Protein AF-H0SLZ9-F1 (afdb_monomer_lite)

Sequence (297 aa):
MDTEFETVLPVYIVGDSHSLPYKNMVFREKWTGAFVMAHTKYIPGITAKDFYNPATGEFHPDFIAFLEYEGLVRNGRATHLSMDEVDFSIAKAVGQAVRPPLIMLTIGEIDVRGPIMQLLKDSHDFVPPFPTTLPVLDKPLVPWDLIDEAIEARLRPFAAGLEHLVRAGFKRVYVQSIVPPSRQEARVKELQSYECPVTVRTKLVQAYNWKLGAKVRSLNLVMVDRWNDLTADGLLRPEFDFDGVHVPPKGARLLLEGLIDDAIDSRGLVANHPRYELYYQMACGLNPFQAAKSNAT

Secondary structure (DSSP, 8-state):
-------EEEEEEEESGGGGGGTT-EEE-TTT--EEEEEEEE-TT--TTTSEETTTTEE-HHHHHHHHHTTSEETTEEGGG---HHHHHHHHHTT--SS--EEEEE--THHHHTTTGGGGTTT-B---SS--SSPPPSSPBPPHHHHHHHHHHHHHHHHHHHHHHHHTT---EEEEPPPPPPS-HHHHHHHHSS---HHHHHHHHHHHHHHHHHHHHHTT-EEE--HHHHEETTEE-GGG-SSSSPPPHHHHHHHHHHHHHHHHHTGGG---HHHHHHHHHHHTT--TTSPPP----

pLDDT: mean 86.38, std 14.78, range [30.61, 98.12]

Radius of gyration: 21.64 Å; chains: 1; bounding box: 62×31×72 Å

Foldseek 3Di:
DPPPVQQEAEAEEEEACQQVLLPQDWDQFDPPRGIYHYRTDHDYPDALLQQADPVVRDGDPSVVVSCVVLPCDDPNAGLLLDPDPVSVVVCVVVVNDVFQGQYEYEHECSLCQPQQCVVCFPFEAEDAPDDDLQDTDPGHYDDVVVNVVSLCSSNVRNLVSVLVCVVSPNLNYEYEQHEQFDQPQVLVCVVRVTGDHSSRSLSSSVNSRVVNQVSCVVSVHYYQDPQVVQDDSSHGDPQQDDRRIYGHSVVVVSSVSSSVVVCVVCVVVGDSVLVVVLVVCVVVVHNSSPPPPPPPD

Structure (mmCIF, N/CA/C/O backbone):
data_AF-H0SLZ9-F1
#
_entry.id   AF-H0SLZ9-F1
#
loop_
_atom_site.group_PDB
_atom_site.id
_atom_site.type_symbol
_atom_site.label_atom_id
_atom_site.label_alt_id
_atom_site.label_comp_id
_atom_site.label_asym_id
_atom_site.label_entity_id
_atom_site.label_seq_id
_atom_site.pdbx_PDB_ins_code
_atom_site.Cartn_x
_atom_site.Cartn_y
_atom_site.Cartn_z
_atom_site.occupancy
_atom_site.B_iso_or_equiv
_atom_site.auth_seq_id
_atom_site.auth_comp_id
_atom_site.auth_asym_id
_atom_site.auth_atom_id
_atom_site.pdbx_PDB_model_num
ATOM 1 N N . MET A 1 1 ? -40.997 7.660 11.686 1.00 36.72 1 MET A N 1
ATOM 2 C CA . MET A 1 1 ? -39.943 7.192 10.769 1.00 36.72 1 MET A CA 1
ATOM 3 C C . MET A 1 1 ? -38.694 7.125 11.605 1.00 36.72 1 MET A C 1
ATOM 5 O O . MET A 1 1 ? -38.103 8.164 11.863 1.00 36.72 1 MET A O 1
ATOM 9 N N . ASP A 1 2 ? -38.399 5.939 12.128 1.00 34.91 2 ASP A N 1
ATOM 10 C CA . ASP A 1 2 ? -37.142 5.690 12.817 1.00 34.91 2 ASP A CA 1
ATOM 11 C C . ASP A 1 2 ? -36.033 5.843 11.782 1.00 34.91 2 ASP A C 1
ATOM 13 O O . ASP A 1 2 ? -35.890 5.029 10.872 1.00 34.91 2 ASP A O 1
ATOM 17 N N . THR A 1 3 ? -35.301 6.949 11.856 1.00 37.69 3 THR A N 1
ATOM 18 C CA . THR A 1 3 ? -34.006 7.071 11.199 1.00 37.69 3 THR A CA 1
ATOM 19 C C . THR A 1 3 ? -33.059 6.156 11.961 1.00 37.69 3 THR A C 1
ATOM 21 O O . THR A 1 3 ? -32.326 6.611 12.840 1.00 37.69 3 THR A O 1
ATOM 24 N N . GLU A 1 4 ? -33.116 4.850 11.688 1.00 43.75 4 GLU A N 1
ATOM 25 C CA . GLU A 1 4 ? -31.975 3.991 11.975 1.00 43.75 4 GLU A CA 1
ATOM 26 C C . GLU A 1 4 ? -30.788 4.647 11.275 1.00 43.75 4 GLU A C 1
ATOM 28 O O . GLU A 1 4 ? -30.762 4.778 10.051 1.00 43.75 4 GLU A O 1
ATOM 33 N N . PHE A 1 5 ? -29.850 5.169 12.064 1.00 45.09 5 PHE A N 1
ATOM 34 C CA . PHE A 1 5 ? -28.574 5.621 11.541 1.00 45.09 5 PHE A CA 1
ATOM 35 C C . PHE A 1 5 ? -27.949 4.410 10.847 1.00 45.09 5 PHE A C 1
ATOM 37 O O . PHE A 1 5 ? -27.499 3.480 11.520 1.00 45.09 5 PHE A O 1
ATOM 44 N N . GLU A 1 6 ? -27.990 4.385 9.510 1.00 56.88 6 GLU A N 1
ATOM 45 C CA . GLU A 1 6 ? -27.353 3.328 8.730 1.00 56.88 6 GLU A CA 1
ATOM 46 C C . GLU A 1 6 ? -25.902 3.230 9.200 1.00 56.88 6 GLU A C 1
ATOM 48 O O . GLU A 1 6 ? -25.142 4.200 9.158 1.00 56.88 6 GLU A O 1
ATOM 53 N N . THR A 1 7 ? -25.539 2.067 9.737 1.00 65.31 7 THR A N 1
ATOM 54 C CA . THR A 1 7 ? -24.212 1.864 10.311 1.00 65.31 7 THR A CA 1
ATOM 55 C C . THR A 1 7 ? -23.194 1.897 9.177 1.00 65.31 7 THR A C 1
ATOM 57 O O . THR A 1 7 ? -23.204 1.039 8.294 1.00 65.31 7 THR A O 1
ATOM 60 N N . VAL A 1 8 ? -22.327 2.907 9.195 1.00 80.31 8 VAL A N 1
ATOM 61 C CA . VAL A 1 8 ? -21.222 3.048 8.246 1.00 80.31 8 VAL A CA 1
ATOM 62 C C . VAL A 1 8 ? -20.017 2.283 8.788 1.00 80.31 8 VAL A C 1
ATOM 64 O O . VAL A 1 8 ? -19.644 2.443 9.947 1.00 80.31 8 VAL A O 1
ATOM 67 N N . LEU A 1 9 ? -19.400 1.451 7.955 1.00 85.38 9 LEU A N 1
ATOM 68 C CA . LEU A 1 9 ? -18.141 0.772 8.228 1.00 85.38 9 LEU A CA 1
ATOM 69 C C . LEU A 1 9 ? -16.970 1.695 7.843 1.00 85.38 9 LEU A C 1
ATOM 71 O O . LEU A 1 9 ? -16.731 1.894 6.647 1.00 85.38 9 LEU A O 1
ATOM 75 N N . PRO A 1 10 ? -16.217 2.244 8.813 1.00 89.50 10 PRO A N 1
ATOM 76 C CA . PRO A 1 10 ? -15.030 3.026 8.503 1.00 89.50 10 PRO A CA 1
ATOM 77 C C . PRO A 1 10 ? -13.875 2.114 8.070 1.00 89.50 10 PRO A C 1
ATOM 79 O O . PRO A 1 10 ? -13.582 1.101 8.716 1.00 89.50 10 PRO A O 1
ATOM 82 N N . VAL A 1 11 ? -13.191 2.502 6.993 1.00 93.75 11 VAL A N 1
ATOM 83 C CA . VAL A 1 11 ? -11.893 1.949 6.586 1.00 93.75 11 VAL A CA 1
ATOM 84 C C . VAL A 1 11 ? -10.879 3.082 6.547 1.00 93.75 11 VAL A C 1
ATOM 86 O O . VAL A 1 11 ? -11.051 4.056 5.817 1.00 93.75 11 VAL A O 1
ATOM 89 N N . TYR A 1 12 ? -9.818 2.953 7.332 1.00 95.75 12 TYR A N 1
ATOM 90 C CA . TYR A 1 12 ? -8.762 3.950 7.455 1.00 95.75 12 TYR A CA 1
ATOM 91 C C . TYR A 1 12 ? -7.669 3.649 6.441 1.00 95.75 12 TYR A C 1
ATOM 93 O O . TYR A 1 12 ? -7.115 2.555 6.439 1.00 95.75 12 TYR A O 1
ATOM 101 N N . ILE A 1 13 ? -7.361 4.595 5.566 1.00 97.44 13 ILE A N 1
ATOM 102 C CA . ILE A 1 13 ? -6.420 4.406 4.464 1.00 97.44 13 ILE A CA 1
ATOM 103 C C . ILE A 1 13 ? -5.335 5.459 4.593 1.00 97.44 13 ILE A C 1
ATOM 105 O O . ILE A 1 13 ? -5.629 6.652 4.618 1.00 97.44 13 ILE A O 1
ATOM 109 N N . VAL A 1 14 ? -4.081 5.034 4.686 1.00 97.19 14 VAL A N 1
ATOM 110 C CA . VAL A 1 14 ? -2.964 5.956 4.892 1.00 97.19 14 VAL A CA 1
ATOM 111 C C . VAL A 1 14 ? -1.732 5.523 4.123 1.00 97.19 14 VAL A C 1
ATOM 113 O O . VAL A 1 14 ? -1.399 4.341 4.063 1.00 97.19 14 VAL A O 1
ATOM 116 N N . GLY A 1 15 ? -1.052 6.497 3.532 1.00 95.56 15 GLY A N 1
ATOM 117 C CA . GLY A 1 15 ? 0.170 6.263 2.783 1.00 95.56 15 GLY A CA 1
ATOM 118 C C . GLY A 1 15 ? 0.503 7.425 1.865 1.00 95.56 15 GLY A C 1
ATOM 119 O O . GLY A 1 15 ? 0.118 8.568 2.122 1.00 95.56 15 GLY A O 1
ATOM 120 N N . ASP A 1 16 ? 1.228 7.126 0.796 1.00 93.56 16 ASP A N 1
ATOM 121 C CA . ASP A 1 16 ? 1.639 8.104 -0.207 1.00 93.56 16 ASP A CA 1
ATOM 122 C C . ASP A 1 16 ? 0.481 8.522 -1.137 1.00 93.56 16 ASP A C 1
ATOM 124 O O . ASP A 1 16 ? -0.703 8.401 -0.799 1.00 93.56 16 ASP A O 1
ATOM 128 N N . SER A 1 17 ? 0.797 9.057 -2.319 1.00 93.88 17 SER A N 1
ATOM 129 C CA . SER A 1 17 ? -0.204 9.537 -3.272 1.00 93.88 17 SER A CA 1
ATOM 130 C C . SER A 1 17 ? -1.146 8.433 -3.771 1.00 93.88 17 SER A C 1
ATOM 132 O O . SER A 1 17 ? -2.252 8.750 -4.206 1.00 93.88 17 SER A O 1
ATOM 134 N N . HIS A 1 18 ? -0.805 7.146 -3.614 1.00 94.44 18 HIS A N 1
ATOM 135 C CA . HIS A 1 18 ? -1.714 6.032 -3.909 1.00 94.44 18 HIS A CA 1
ATOM 136 C C . HIS A 1 18 ? -2.881 5.912 -2.919 1.00 94.44 18 HIS A C 1
ATOM 138 O O . HIS A 1 18 ? -3.832 5.185 -3.199 1.00 94.44 18 HIS A O 1
ATOM 144 N N . SER A 1 19 ? -2.865 6.659 -1.812 1.00 95.75 19 SER A N 1
ATOM 145 C CA . SER A 1 19 ? -4.030 6.823 -0.936 1.00 95.75 19 SER A CA 1
ATOM 146 C C . SER A 1 19 ? -5.064 7.814 -1.501 1.00 95.75 19 SER A C 1
ATOM 148 O O . SER A 1 19 ? -6.251 7.717 -1.199 1.00 95.75 19 SER A O 1
ATOM 150 N N . LEU A 1 20 ? -4.664 8.753 -2.366 1.00 94.81 20 LEU A N 1
ATOM 151 C CA . LEU A 1 20 ? -5.544 9.823 -2.860 1.00 94.81 20 LEU A CA 1
ATOM 152 C C . LEU A 1 20 ? -6.802 9.336 -3.599 1.00 94.81 20 LEU A C 1
ATOM 154 O O . LEU A 1 20 ? -7.857 9.937 -3.378 1.00 94.81 20 LEU A O 1
ATOM 158 N N . PRO A 1 21 ? -6.760 8.267 -4.423 1.00 95.00 21 PRO A N 1
ATOM 159 C CA . PRO A 1 21 ? -7.949 7.752 -5.105 1.00 95.00 21 PRO A CA 1
ATOM 160 C C . PRO A 1 21 ? -9.091 7.316 -4.176 1.00 95.00 21 PRO A C 1
ATOM 162 O O . PRO A 1 21 ? -10.226 7.188 -4.634 1.00 95.00 21 PRO A O 1
ATOM 165 N N . TYR A 1 22 ? -8.811 7.095 -2.888 1.00 95.81 22 TYR A N 1
ATOM 166 C CA . TYR A 1 22 ? -9.804 6.705 -1.887 1.00 95.81 22 TYR A CA 1
ATOM 167 C C . TYR A 1 22 ? -10.479 7.888 -1.188 1.00 95.81 22 TYR A C 1
ATOM 169 O O . TYR A 1 22 ? -11.465 7.702 -0.471 1.00 95.81 22 TYR A O 1
ATOM 177 N N . LYS A 1 23 ? -9.977 9.113 -1.381 1.00 93.12 23 LYS A N 1
ATOM 178 C CA . LYS A 1 23 ? -10.479 10.297 -0.682 1.00 93.12 23 LYS A CA 1
ATOM 179 C C . LYS A 1 23 ? -11.975 10.494 -0.948 1.00 93.12 23 LYS A C 1
ATOM 181 O O . LYS A 1 23 ? -12.399 10.585 -2.097 1.00 93.12 23 LYS A O 1
ATOM 186 N N . ASN A 1 24 ? -12.754 10.618 0.129 1.00 86.69 24 ASN A N 1
ATOM 187 C CA . ASN A 1 24 ? -14.215 10.771 0.110 1.00 86.69 24 ASN A CA 1
ATOM 188 C C . ASN A 1 24 ? -14.973 9.596 -0.540 1.00 86.69 24 ASN A C 1
ATOM 190 O O . ASN A 1 24 ? -16.117 9.764 -0.966 1.00 86.69 24 ASN A O 1
ATOM 194 N N . MET A 1 25 ? -14.363 8.411 -0.640 1.00 94.50 25 MET A N 1
ATOM 195 C CA . MET A 1 25 ? -15.043 7.245 -1.192 1.00 94.50 25 MET A CA 1
ATOM 196 C C . MET A 1 25 ? -16.094 6.727 -0.206 1.00 94.50 25 MET A C 1
ATOM 198 O O . MET A 1 25 ? -15.781 6.370 0.931 1.00 94.50 25 MET A O 1
ATOM 202 N N . VAL A 1 26 ? -17.341 6.666 -0.676 1.00 93.44 26 VAL A N 1
ATOM 203 C CA . VAL A 1 26 ? -18.475 6.063 0.028 1.00 93.44 26 VAL A CA 1
ATOM 204 C C . VAL A 1 26 ? -19.204 5.138 -0.937 1.00 93.44 26 VAL A C 1
ATOM 206 O O . VAL A 1 26 ? -19.542 5.538 -2.052 1.00 93.44 26 VAL A O 1
ATOM 209 N N . PHE A 1 27 ? -19.438 3.892 -0.537 1.00 91.88 27 PHE A N 1
ATOM 210 C CA . PHE A 1 27 ? -20.163 2.916 -1.353 1.00 91.88 27 PHE A CA 1
ATOM 211 C C . PHE A 1 27 ? -20.863 1.881 -0.474 1.00 91.88 27 PHE A C 1
ATOM 213 O O . PHE A 1 27 ? -20.521 1.726 0.692 1.00 91.88 27 PHE A O 1
ATOM 220 N N . ARG A 1 28 ? -21.850 1.172 -1.029 1.00 91.31 28 ARG A N 1
ATOM 221 C CA . ARG A 1 28 ? -22.451 0.010 -0.365 1.00 91.31 28 ARG A CA 1
ATOM 222 C C . ARG A 1 28 ? -21.654 -1.242 -0.701 1.00 91.31 28 ARG A C 1
ATOM 224 O O . ARG A 1 28 ? -21.411 -1.502 -1.883 1.00 91.31 28 ARG A O 1
ATOM 231 N N . GLU A 1 29 ? -21.261 -2.000 0.315 1.00 87.38 29 GLU A N 1
ATOM 232 C CA . GLU A 1 29 ? -20.628 -3.301 0.110 1.00 87.38 29 GLU A CA 1
ATOM 233 C C . GLU A 1 29 ? -21.671 -4.393 -0.196 1.00 87.38 29 GLU A C 1
ATOM 235 O O . GLU A 1 29 ? -22.856 -4.253 0.110 1.00 87.38 29 GLU A O 1
ATOM 240 N N . LYS A 1 30 ? -21.242 -5.455 -0.885 1.00 86.88 30 LYS A N 1
ATOM 241 C CA . LYS A 1 30 ? -22.140 -6.435 -1.523 1.00 86.88 30 LYS A CA 1
ATOM 242 C C . LYS A 1 30 ? -22.706 -7.505 -0.581 1.00 86.88 30 LYS A C 1
ATOM 244 O O . LYS A 1 30 ? -23.647 -8.191 -0.962 1.00 86.88 30 LYS A O 1
ATOM 249 N N . TRP A 1 31 ? -22.124 -7.693 0.599 1.00 82.19 31 TRP A N 1
ATOM 250 C CA . TRP A 1 31 ? -22.411 -8.817 1.489 1.00 82.19 31 TRP A CA 1
ATOM 251 C C . TRP A 1 31 ? -23.505 -8.518 2.506 1.00 82.19 31 TRP A C 1
ATOM 253 O O . TRP A 1 31 ? -24.330 -9.382 2.789 1.00 82.19 31 TRP A O 1
ATOM 263 N N . THR A 1 32 ? -23.501 -7.319 3.086 1.00 81.00 32 THR A N 1
ATOM 264 C CA . THR A 1 32 ? -24.493 -6.874 4.080 1.00 81.00 32 THR A CA 1
ATOM 265 C C . THR A 1 32 ? -25.301 -5.663 3.609 1.00 81.00 32 THR A C 1
ATOM 267 O O . THR A 1 32 ? -26.308 -5.330 4.227 1.00 81.00 32 THR A O 1
ATOM 270 N N . GLY A 1 33 ? -24.902 -5.020 2.505 1.00 82.94 33 GLY A N 1
ATOM 271 C CA . GLY A 1 33 ? -25.516 -3.787 2.008 1.00 82.94 33 GLY A CA 1
ATOM 272 C C . GLY A 1 33 ? -25.146 -2.546 2.828 1.00 82.94 33 GLY A C 1
ATOM 273 O O . GLY A 1 33 ? -25.703 -1.468 2.582 1.00 82.94 33 GLY A O 1
ATOM 274 N N . ALA A 1 34 ? -24.222 -2.689 3.785 1.00 83.38 34 ALA A N 1
ATOM 275 C CA . ALA A 1 34 ? -23.772 -1.612 4.653 1.00 83.38 34 ALA A CA 1
ATOM 276 C C . ALA A 1 34 ? -22.961 -0.581 3.864 1.00 83.38 34 ALA A C 1
ATOM 278 O O . ALA A 1 34 ? -22.291 -0.898 2.876 1.00 83.38 34 ALA A O 1
ATOM 279 N N . PHE A 1 35 ? -23.007 0.671 4.310 1.00 89.44 35 PHE A N 1
ATOM 280 C CA . PHE A 1 35 ? -22.138 1.697 3.756 1.00 89.44 35 PHE A CA 1
ATOM 281 C C . PHE A 1 35 ? -20.712 1.511 4.258 1.00 89.44 35 PHE A C 1
ATOM 283 O O . PHE A 1 35 ? -20.488 1.295 5.441 1.00 89.44 35 PHE A O 1
ATOM 290 N N . VAL A 1 36 ? -19.747 1.646 3.360 1.00 91.00 36 VAL A N 1
ATOM 291 C CA . VAL A 1 36 ? -18.319 1.735 3.657 1.00 91.00 36 VAL A CA 1
ATOM 292 C C . VAL A 1 36 ? -17.879 3.166 3.396 1.00 91.00 36 VAL A C 1
ATOM 294 O O . VAL A 1 36 ? -18.221 3.728 2.354 1.00 91.00 36 VAL A O 1
ATOM 297 N N . MET A 1 37 ? -17.116 3.744 4.321 1.00 92.62 37 MET A N 1
ATOM 298 C CA . MET A 1 37 ? -16.529 5.078 4.182 1.00 92.62 37 MET A CA 1
ATOM 299 C C . MET A 1 37 ? -15.013 5.011 4.351 1.00 92.62 37 MET A C 1
ATOM 301 O O . MET A 1 37 ? -14.509 4.477 5.339 1.00 92.62 37 MET A O 1
ATOM 305 N N . ALA A 1 38 ? -14.291 5.572 3.383 1.00 94.50 38 ALA A N 1
ATOM 306 C CA . ALA A 1 38 ? -12.839 5.664 3.415 1.00 94.50 38 ALA A CA 1
ATOM 307 C C . ALA A 1 38 ? -12.367 6.936 4.143 1.00 94.50 38 ALA A C 1
ATOM 309 O O . ALA A 1 38 ? -12.557 8.054 3.660 1.00 94.50 38 ALA A O 1
ATOM 310 N N . HIS A 1 39 ? -11.674 6.756 5.266 1.00 94.62 39 HIS A N 1
ATOM 311 C CA . HIS A 1 39 ? -10.976 7.808 6.005 1.00 94.62 39 HIS A CA 1
ATOM 312 C C . HIS A 1 39 ? -9.533 7.869 5.516 1.00 94.62 39 HIS A C 1
ATOM 314 O O . HIS A 1 39 ? -8.711 7.030 5.878 1.00 94.62 39 HIS A O 1
ATOM 320 N N . THR A 1 40 ? -9.239 8.814 4.625 1.00 96.50 40 THR A N 1
ATOM 321 C CA . THR A 1 40 ? -7.983 8.821 3.863 1.00 96.50 40 THR A CA 1
ATOM 322 C C . THR A 1 40 ? -7.002 9.872 4.374 1.00 96.50 40 THR A C 1
ATOM 324 O O . THR A 1 40 ? -7.319 11.063 4.379 1.00 96.50 40 THR A O 1
ATOM 327 N N . LYS A 1 41 ? -5.773 9.455 4.686 1.00 96.62 41 LYS A N 1
ATOM 328 C CA . LYS A 1 41 ? -4.631 10.329 4.970 1.00 96.62 41 LYS A CA 1
ATOM 329 C C . LYS A 1 41 ? -3.530 10.130 3.933 1.00 96.62 41 LYS A C 1
ATOM 331 O O . LYS A 1 41 ? -2.839 9.117 3.919 1.00 96.62 41 LYS A O 1
ATOM 336 N N . TYR A 1 42 ? -3.313 11.163 3.131 1.00 96.38 42 TYR A N 1
ATOM 337 C CA . TYR A 1 42 ? -2.109 11.288 2.318 1.00 96.38 42 TYR A CA 1
ATOM 338 C C . TYR A 1 42 ? -0.967 11.867 3.161 1.00 96.38 42 TYR A C 1
ATOM 340 O O . TYR A 1 42 ? -1.134 12.917 3.790 1.00 96.38 42 TYR A O 1
ATOM 348 N N . ILE A 1 43 ? 0.180 11.190 3.161 1.00 95.75 43 ILE A N 1
ATOM 349 C CA . ILE A 1 43 ? 1.440 11.656 3.741 1.00 95.75 43 ILE A CA 1
ATOM 350 C C . ILE A 1 43 ? 2.416 11.909 2.580 1.00 95.75 43 ILE A C 1
ATOM 352 O O . ILE A 1 43 ? 2.886 10.955 1.955 1.00 95.75 43 ILE A O 1
ATOM 356 N N . PRO A 1 44 ? 2.705 13.178 2.240 1.00 92.62 44 PRO A N 1
ATOM 357 C CA . PRO A 1 44 ? 3.552 13.505 1.100 1.00 92.62 44 PRO A CA 1
ATOM 358 C C . PRO A 1 44 ? 4.943 12.883 1.185 1.00 92.62 44 PRO A C 1
ATOM 360 O O . PRO A 1 44 ? 5.681 13.120 2.136 1.00 92.62 44 PRO A O 1
ATOM 363 N N . GLY A 1 45 ? 5.310 12.115 0.158 1.00 88.06 45 GLY A N 1
ATOM 364 C CA . GLY A 1 45 ? 6.650 11.544 0.020 1.00 88.06 45 GLY A CA 1
ATOM 365 C C . GLY A 1 45 ? 6.987 10.414 0.993 1.00 88.06 45 GLY A C 1
ATOM 366 O O . GLY A 1 45 ? 8.137 9.983 0.993 1.00 88.06 45 GLY A O 1
ATOM 367 N N . ILE A 1 46 ? 6.029 9.919 1.790 1.00 93.12 46 ILE A N 1
ATOM 368 C CA . ILE A 1 46 ? 6.279 8.740 2.622 1.00 93.12 46 ILE A CA 1
ATOM 369 C C . ILE A 1 46 ? 6.636 7.552 1.727 1.00 93.12 46 ILE A C 1
ATOM 371 O O . ILE A 1 46 ? 5.990 7.302 0.710 1.00 93.12 46 ILE A O 1
ATOM 375 N N . THR A 1 47 ? 7.672 6.820 2.114 1.00 94.12 47 THR A N 1
ATOM 376 C CA . THR A 1 47 ? 8.062 5.565 1.469 1.00 94.12 47 THR A CA 1
ATOM 377 C C . THR A 1 47 ? 8.014 4.435 2.489 1.00 94.12 47 THR A C 1
ATOM 379 O O . THR A 1 47 ? 8.012 4.681 3.700 1.00 94.12 47 THR A O 1
ATOM 382 N N . ALA A 1 48 ? 8.028 3.184 2.034 1.00 94.81 48 ALA A N 1
ATOM 383 C CA . ALA A 1 48 ? 8.136 2.014 2.905 1.00 94.81 48 ALA A CA 1
ATOM 384 C C . ALA A 1 48 ? 9.345 2.126 3.859 1.00 94.81 48 ALA A C 1
ATOM 386 O O . ALA A 1 48 ? 9.268 1.750 5.030 1.00 94.81 48 ALA A O 1
ATOM 387 N N . LYS A 1 49 ? 10.444 2.724 3.381 1.00 94.44 49 LYS A N 1
ATOM 388 C CA . LYS A 1 49 ? 11.655 2.964 4.179 1.00 94.44 49 LYS A CA 1
ATOM 389 C C . LYS A 1 49 ? 11.433 3.953 5.325 1.00 94.44 49 LYS A C 1
ATOM 391 O O . LYS A 1 49 ? 12.008 3.768 6.391 1.00 94.44 49 LYS A O 1
ATOM 396 N N . ASP A 1 50 ? 10.634 4.990 5.093 1.00 93.56 50 ASP A N 1
ATOM 397 C CA . ASP A 1 50 ? 10.455 6.114 6.023 1.00 93.56 50 ASP A CA 1
ATOM 398 C C . ASP A 1 50 ? 9.272 5.901 6.981 1.00 93.56 50 ASP A C 1
ATOM 400 O O . ASP A 1 50 ? 9.048 6.694 7.893 1.00 93.56 50 ASP A O 1
ATOM 404 N N . PHE A 1 51 ? 8.513 4.817 6.792 1.00 96.12 51 PHE A N 1
ATOM 405 C CA . PHE A 1 51 ? 7.339 4.485 7.597 1.00 96.12 51 PHE A CA 1
ATOM 406 C C . PHE A 1 51 ? 7.659 4.271 9.083 1.00 96.12 51 PHE A C 1
ATOM 408 O O . PHE A 1 51 ? 6.886 4.672 9.956 1.00 96.12 51 PHE A O 1
ATOM 415 N N . TYR A 1 52 ? 8.793 3.634 9.369 1.00 97.75 52 TYR A N 1
ATOM 416 C CA . TYR A 1 52 ? 9.234 3.295 10.715 1.00 97.75 52 TYR A CA 1
ATOM 417 C C . TYR A 1 52 ? 10.755 3.346 10.784 1.00 97.75 52 TYR A C 1
ATOM 419 O O . TYR A 1 52 ? 11.422 2.865 9.874 1.00 97.75 52 TYR A O 1
ATOM 427 N N . ASN A 1 53 ? 11.307 3.896 11.861 1.00 97.06 53 ASN A N 1
ATOM 428 C CA . ASN A 1 53 ? 12.740 3.957 12.099 1.00 97.06 53 ASN A CA 1
ATOM 429 C C . ASN A 1 53 ? 13.146 2.917 13.157 1.00 97.06 53 ASN A C 1
ATOM 431 O O . ASN A 1 53 ? 12.957 3.159 14.350 1.00 97.06 53 ASN A O 1
ATOM 435 N N . PRO A 1 54 ? 13.774 1.790 12.769 1.00 94.56 54 PRO A N 1
ATOM 436 C CA . PRO A 1 54 ? 14.201 0.770 13.725 1.00 94.56 54 PRO A C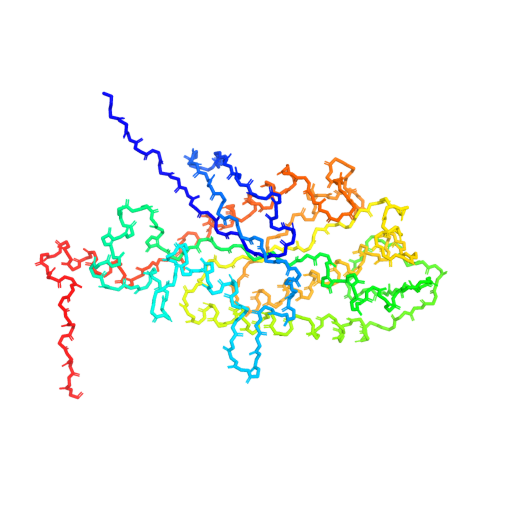A 1
ATOM 437 C C . PRO A 1 54 ? 15.272 1.242 14.715 1.00 94.56 54 PRO A C 1
ATOM 439 O O . PRO A 1 54 ? 15.439 0.617 15.756 1.00 94.56 54 PRO A O 1
ATOM 442 N N . ALA A 1 55 ? 16.013 2.312 14.402 1.00 94.81 55 ALA A N 1
ATOM 443 C CA . ALA A 1 55 ? 17.058 2.829 15.282 1.00 94.81 55 ALA A CA 1
ATOM 444 C C . ALA A 1 55 ? 16.492 3.660 16.443 1.00 94.81 55 ALA A C 1
ATOM 446 O O . ALA A 1 55 ? 17.045 3.614 17.538 1.00 94.81 55 ALA A O 1
ATOM 447 N N . THR A 1 56 ? 15.403 4.406 16.218 1.00 95.94 56 THR A N 1
ATOM 448 C CA . THR A 1 56 ? 14.739 5.205 17.268 1.00 95.94 56 THR A CA 1
ATOM 449 C C . THR A 1 56 ? 13.502 4.523 17.843 1.00 95.94 56 THR A C 1
ATOM 451 O O . THR A 1 56 ? 13.060 4.865 18.934 1.00 95.94 56 THR A O 1
ATOM 454 N N . GLY A 1 57 ? 12.958 3.526 17.145 1.00 94.94 57 GLY A N 1
ATOM 455 C CA . GLY A 1 57 ? 11.735 2.839 17.534 1.00 94.94 57 GLY A CA 1
ATOM 456 C C . GLY A 1 57 ? 10.455 3.603 17.179 1.00 94.94 57 GLY A C 1
ATOM 457 O O . GLY A 1 57 ? 9.387 3.263 17.687 1.00 94.94 57 GLY A O 1
ATOM 458 N N . GLU A 1 58 ? 10.551 4.627 16.329 1.00 96.00 58 GLU A N 1
ATOM 459 C CA . GLU A 1 58 ? 9.475 5.584 16.061 1.00 96.00 58 GLU A CA 1
ATOM 460 C C . GLU A 1 58 ? 8.858 5.386 14.672 1.00 96.00 58 GLU A C 1
ATOM 462 O O . GLU A 1 58 ? 9.547 5.093 13.694 1.00 96.00 58 GLU A O 1
ATOM 467 N N . PHE A 1 59 ? 7.545 5.585 14.576 1.00 97.12 59 PHE A N 1
ATOM 468 C CA . PHE A 1 59 ? 6.846 5.694 13.296 1.00 97.12 59 PHE A CA 1
ATOM 469 C C . PHE A 1 59 ? 6.980 7.100 12.708 1.00 97.12 59 PHE A C 1
ATOM 471 O O . PHE A 1 59 ? 7.264 8.061 13.425 1.00 97.12 59 PHE A O 1
ATOM 478 N N . HIS A 1 60 ? 6.680 7.236 11.415 1.00 96.88 60 HIS A N 1
ATOM 479 C CA . HIS A 1 60 ? 6.523 8.546 10.791 1.00 96.88 60 HIS A CA 1
ATOM 480 C C . HIS A 1 60 ? 5.517 9.420 11.584 1.00 96.88 60 HIS A C 1
ATOM 482 O O . HIS A 1 60 ? 4.396 8.961 11.840 1.00 96.88 60 HIS A O 1
ATOM 488 N N . PRO A 1 61 ? 5.846 10.680 11.938 1.00 96.12 61 PRO A N 1
ATOM 489 C CA . PRO A 1 61 ? 5.003 11.509 12.807 1.00 96.12 61 PRO A CA 1
ATOM 490 C C . PRO A 1 61 ? 3.572 11.695 12.293 1.00 96.12 61 PRO A C 1
ATOM 492 O O . PRO A 1 61 ? 2.617 11.539 13.049 1.00 96.12 61 PRO A O 1
ATOM 495 N N . ASP A 1 62 ? 3.404 11.936 10.989 1.00 97.06 62 ASP A N 1
ATOM 496 C CA . ASP A 1 62 ? 2.072 12.108 10.389 1.00 97.06 62 ASP A CA 1
ATOM 497 C C . ASP A 1 62 ? 1.205 10.845 10.427 1.00 97.06 62 ASP A C 1
ATOM 499 O O . ASP A 1 62 ? -0.022 10.948 10.381 1.00 97.06 62 ASP A O 1
ATOM 503 N N . PHE A 1 63 ? 1.820 9.660 10.499 1.00 96.88 63 PHE A N 1
ATOM 504 C CA . PHE A 1 63 ? 1.084 8.410 10.655 1.00 96.88 63 PHE A CA 1
ATOM 505 C C . PHE A 1 63 ? 0.540 8.291 12.082 1.00 96.88 63 PHE A C 1
ATOM 507 O O . PHE A 1 63 ? -0.637 7.990 12.257 1.00 96.88 63 PHE A O 1
ATOM 514 N N . ILE A 1 64 ? 1.348 8.614 13.097 1.00 95.88 64 ILE A N 1
ATOM 515 C CA . ILE A 1 64 ? 0.884 8.644 14.492 1.00 95.88 64 ILE A CA 1
ATOM 516 C C . ILE A 1 64 ? -0.187 9.714 14.692 1.00 95.88 64 ILE A C 1
ATOM 518 O O . ILE A 1 64 ? -1.256 9.403 15.212 1.00 95.88 64 ILE A O 1
ATOM 522 N N . ALA A 1 65 ? 0.041 10.930 14.191 1.00 96.12 65 ALA A N 1
ATOM 523 C CA . ALA A 1 65 ? -0.936 12.011 14.266 1.00 96.12 65 ALA A CA 1
ATOM 524 C C . ALA A 1 65 ? -2.270 11.632 13.598 1.00 96.12 65 ALA A C 1
ATOM 526 O O . ALA A 1 65 ? -3.333 12.017 14.076 1.00 96.12 65 ALA A O 1
ATOM 527 N N . PHE A 1 66 ? -2.234 10.850 12.513 1.00 95.94 66 PHE A N 1
ATOM 528 C CA . PHE A 1 66 ? -3.440 10.301 11.894 1.00 95.94 66 PHE A CA 1
ATOM 529 C C . PHE A 1 66 ? -4.161 9.296 12.798 1.00 95.94 66 PHE A C 1
ATOM 531 O O . PHE A 1 66 ? -5.369 9.418 12.988 1.00 95.94 66 PHE A O 1
ATOM 538 N N . LEU A 1 67 ? -3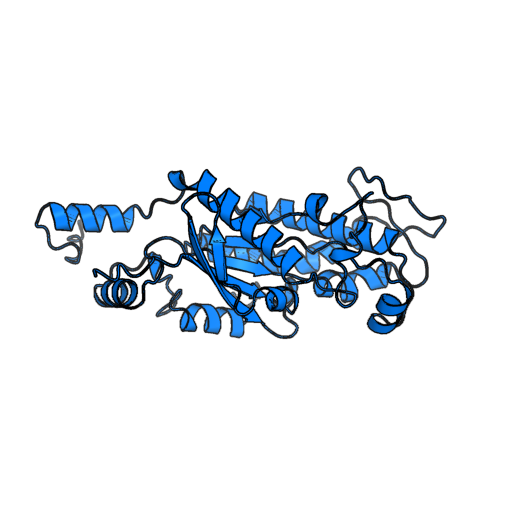.441 8.337 13.389 1.00 94.94 67 LEU A N 1
ATOM 539 C CA . LEU A 1 67 ? -4.045 7.376 14.317 1.00 94.94 67 LEU A CA 1
ATOM 540 C C . LEU A 1 67 ? -4.667 8.068 15.538 1.00 94.94 67 LEU A C 1
ATOM 542 O O . LEU A 1 67 ? -5.722 7.645 16.007 1.00 94.94 67 LEU A O 1
ATOM 546 N N . GLU A 1 68 ? -4.039 9.126 16.048 1.00 93.75 68 GLU A N 1
ATOM 547 C CA . GLU A 1 68 ? -4.564 9.925 17.159 1.00 93.75 68 GLU A CA 1
ATOM 548 C C . GLU A 1 68 ? -5.787 10.751 16.747 1.00 93.75 68 GLU A C 1
ATOM 550 O O . GLU A 1 68 ? -6.796 10.747 17.454 1.00 93.75 68 GLU A O 1
ATOM 555 N N . TYR A 1 69 ? -5.732 11.408 15.584 1.00 91.75 69 TYR A N 1
ATOM 556 C CA . TYR A 1 69 ? -6.836 12.206 15.043 1.00 91.75 69 TYR A CA 1
ATOM 557 C C . TYR A 1 69 ? -8.100 11.371 14.811 1.00 91.75 69 TYR A C 1
ATOM 559 O O . TYR A 1 69 ? -9.191 11.771 15.211 1.00 91.75 69 TYR A O 1
ATOM 567 N N . GLU A 1 70 ? -7.953 10.177 14.234 1.00 90.38 70 GLU A N 1
ATOM 568 C CA . GLU A 1 70 ? -9.063 9.239 14.020 1.00 90.38 70 GLU A CA 1
ATOM 569 C C . GLU A 1 70 ? -9.491 8.518 15.315 1.00 90.38 70 GLU A C 1
ATOM 571 O O . GLU A 1 70 ? -10.427 7.714 15.311 1.00 90.38 70 GLU A O 1
ATOM 576 N N . GLY A 1 71 ? -8.816 8.793 16.439 1.00 88.56 71 GLY A N 1
ATOM 577 C CA . GLY A 1 71 ? -9.085 8.202 17.748 1.00 88.56 71 GLY A CA 1
ATOM 578 C C . GLY A 1 71 ? -8.795 6.705 17.823 1.00 88.56 71 GLY A C 1
ATOM 579 O O . GLY A 1 71 ? -9.380 6.012 18.652 1.00 88.56 71 GLY A O 1
ATOM 580 N N . LEU A 1 72 ? -7.905 6.197 16.971 1.00 90.56 72 LEU A N 1
ATOM 581 C CA . LEU A 1 72 ? -7.417 4.814 16.981 1.00 90.56 72 LEU A CA 1
ATOM 582 C C . LEU A 1 72 ? -6.317 4.606 18.028 1.00 90.56 72 LEU A C 1
ATOM 584 O O . LEU A 1 72 ? -6.134 3.497 18.534 1.00 90.56 72 LEU A O 1
ATOM 588 N N . VAL A 1 73 ? -5.600 5.679 18.367 1.00 91.75 73 VAL A N 1
ATOM 589 C CA . VAL A 1 73 ? -4.593 5.723 19.430 1.00 91.75 73 VAL A CA 1
ATOM 590 C C . VAL A 1 73 ? -4.909 6.863 20.395 1.00 91.75 73 VAL A C 1
ATOM 592 O O . VAL A 1 73 ? -5.289 7.955 19.986 1.00 91.75 73 VAL A O 1
ATOM 595 N N . ARG A 1 74 ? -4.747 6.609 21.695 1.00 87.62 74 ARG A N 1
ATOM 596 C CA . ARG A 1 74 ? -4.847 7.613 22.760 1.00 87.62 74 ARG A CA 1
ATOM 597 C C . ARG A 1 74 ? -3.845 7.278 23.854 1.00 87.62 74 ARG A C 1
ATOM 599 O O . ARG A 1 74 ? -3.750 6.123 24.263 1.00 87.62 74 ARG A O 1
ATOM 606 N N . ASN A 1 75 ? -3.083 8.270 24.316 1.00 86.25 75 ASN A N 1
ATOM 607 C CA . ASN A 1 75 ? -2.048 8.091 25.346 1.00 86.25 75 ASN A CA 1
ATOM 608 C C . ASN A 1 75 ? -1.072 6.937 25.020 1.00 86.25 75 ASN A C 1
ATOM 610 O O . ASN A 1 75 ? -0.723 6.136 25.889 1.00 86.25 75 ASN A O 1
ATOM 614 N N . GLY A 1 76 ? -0.693 6.804 23.742 1.00 85.31 76 GLY A N 1
ATOM 615 C CA . GLY A 1 76 ? 0.212 5.754 23.261 1.00 85.31 76 GLY A CA 1
ATOM 616 C C . GLY A 1 76 ? -0.374 4.336 23.238 1.00 85.31 76 GLY A C 1
ATOM 617 O O . GLY A 1 76 ? 0.376 3.373 23.092 1.00 85.31 76 GLY A O 1
ATOM 618 N N . ARG A 1 77 ? -1.694 4.171 23.398 1.00 88.00 77 ARG A N 1
ATOM 619 C CA . ARG A 1 77 ? -2.369 2.864 23.405 1.00 88.00 77 ARG A CA 1
ATOM 620 C C . ARG A 1 77 ? -3.469 2.793 22.358 1.00 88.00 77 ARG A C 1
ATOM 622 O O . ARG A 1 77 ? -4.134 3.787 22.079 1.00 88.00 77 ARG A O 1
ATOM 629 N N . ALA A 1 78 ? -3.678 1.600 21.809 1.00 89.62 78 ALA A N 1
ATOM 630 C CA . ALA A 1 78 ? -4.762 1.345 20.872 1.00 89.62 78 ALA A CA 1
ATOM 631 C C . ALA A 1 78 ? -6.121 1.432 21.585 1.00 89.62 78 ALA A C 1
ATOM 633 O O . ALA A 1 78 ? -6.380 0.711 22.553 1.00 89.62 78 ALA A O 1
ATOM 634 N N . THR A 1 79 ? -7.003 2.305 21.106 1.00 87.25 79 THR A N 1
ATOM 635 C CA . THR A 1 79 ? -8.272 2.615 21.784 1.00 87.25 79 THR A CA 1
ATOM 636 C C . THR A 1 79 ? -9.266 1.462 21.734 1.00 87.25 79 THR A C 1
ATOM 638 O O . THR A 1 79 ? -10.069 1.311 22.653 1.00 87.25 79 THR A O 1
ATOM 641 N N . HIS A 1 80 ? -9.199 0.581 20.727 1.00 83.81 80 HIS A N 1
ATOM 642 C CA . HIS A 1 80 ? -10.058 -0.609 20.649 1.00 83.81 80 HIS A CA 1
ATOM 643 C C . HIS A 1 80 ? -9.738 -1.665 21.717 1.00 83.81 80 HIS A C 1
ATOM 645 O O . HIS A 1 80 ? -10.561 -2.550 21.951 1.00 83.81 80 HIS A O 1
ATOM 651 N N . LEU A 1 81 ? -8.576 -1.570 22.371 1.00 84.31 81 LEU A N 1
ATOM 652 C CA . LEU A 1 81 ? -8.198 -2.398 23.522 1.00 84.31 81 LEU A CA 1
ATOM 653 C C . LEU A 1 81 ? -8.477 -1.717 24.864 1.00 84.31 81 LEU A C 1
ATOM 655 O O . LEU A 1 81 ? -8.328 -2.348 25.908 1.00 84.31 81 LEU A O 1
ATOM 659 N N . SER A 1 82 ? -8.850 -0.436 24.852 1.00 83.00 82 SER A N 1
ATOM 660 C CA . SER A 1 82 ? -9.094 0.301 26.083 1.00 83.00 82 SER A CA 1
ATOM 661 C C . SER A 1 82 ? -10.322 -0.233 26.815 1.00 83.00 82 SER A C 1
ATOM 663 O O . SER A 1 82 ? -11.349 -0.543 26.194 1.00 83.00 82 SER A O 1
ATOM 665 N N . MET A 1 83 ? -10.183 -0.302 28.136 1.00 77.56 83 MET A N 1
ATOM 666 C CA . MET A 1 83 ? -11.229 -0.645 29.099 1.00 77.56 83 MET A CA 1
ATOM 667 C C . MET A 1 83 ? -11.698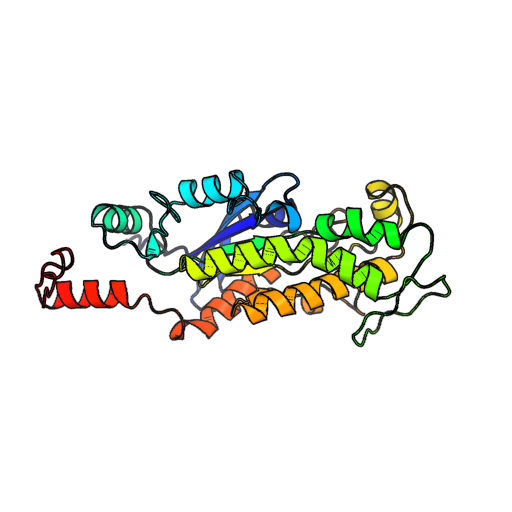 0.605 29.861 1.00 77.56 83 MET A C 1
ATOM 669 O O . MET A 1 83 ? -12.411 0.478 30.845 1.00 77.56 83 MET A O 1
ATOM 673 N N . ASP A 1 84 ? -11.272 1.803 29.450 1.00 80.94 84 ASP A N 1
ATOM 674 C CA . ASP A 1 84 ? -11.700 3.064 30.057 1.00 80.94 84 ASP A CA 1
ATOM 675 C C . ASP A 1 84 ? -13.146 3.399 29.642 1.00 80.94 84 ASP A C 1
ATOM 677 O O . ASP A 1 84 ? -13.515 3.311 28.465 1.00 80.94 84 ASP A O 1
ATOM 681 N N . GLU A 1 85 ? -13.970 3.798 30.612 1.00 78.38 85 GLU A N 1
ATOM 682 C CA . GLU A 1 85 ? -15.361 4.207 30.405 1.00 78.38 85 GLU A CA 1
ATOM 683 C C . GLU A 1 85 ? -15.477 5.416 29.462 1.00 78.38 85 GLU A C 1
ATOM 685 O O . GLU A 1 85 ? -16.404 5.491 28.646 1.00 78.38 85 GLU A O 1
ATOM 690 N N . VAL A 1 86 ? -14.517 6.344 29.521 1.00 81.69 86 VAL A N 1
ATOM 691 C CA . VAL A 1 86 ? -14.471 7.524 28.651 1.00 81.69 86 VAL A CA 1
ATOM 692 C C . VAL A 1 86 ? -14.213 7.104 27.206 1.00 81.69 86 VAL A C 1
ATOM 694 O O . VAL A 1 86 ? -14.915 7.550 26.296 1.00 81.69 86 VAL A O 1
ATOM 697 N N . ASP A 1 87 ? -13.258 6.199 26.985 1.00 78.38 87 ASP A N 1
ATOM 698 C CA . ASP A 1 87 ? -12.941 5.678 25.652 1.00 78.38 87 ASP A CA 1
ATOM 699 C C . ASP A 1 87 ? -14.132 4.926 25.054 1.00 78.38 87 ASP A C 1
ATOM 701 O O . ASP A 1 87 ? -14.443 5.091 23.872 1.00 78.38 87 ASP A O 1
ATOM 705 N N . PHE A 1 88 ? -14.841 4.150 25.875 1.00 74.38 88 PHE A N 1
ATOM 706 C CA . PHE A 1 88 ? -16.052 3.449 25.462 1.00 74.38 88 PHE A CA 1
ATOM 707 C C . PHE A 1 88 ? -17.189 4.412 25.097 1.00 74.38 88 PHE A C 1
ATOM 709 O O . PHE A 1 88 ? -17.830 4.261 24.053 1.00 74.38 88 PHE A O 1
ATOM 716 N N . SER A 1 89 ? -17.422 5.421 25.937 1.00 77.38 89 SER A N 1
ATOM 717 C CA . SER A 1 89 ? -18.470 6.422 25.727 1.00 77.38 89 SER A CA 1
ATOM 718 C C . SER A 1 89 ? -18.223 7.230 24.458 1.00 77.38 89 SER A C 1
ATOM 720 O O . SER A 1 89 ? -19.144 7.421 23.664 1.00 77.38 89 SER A O 1
ATOM 722 N N . ILE A 1 90 ? -16.969 7.630 24.219 1.00 77.94 90 ILE A N 1
ATOM 723 C CA . ILE A 1 90 ? -16.560 8.286 22.976 1.00 77.94 90 ILE A CA 1
ATOM 724 C C . ILE A 1 90 ? -16.804 7.349 21.796 1.00 77.94 90 ILE A C 1
ATOM 726 O O . ILE A 1 90 ? -17.498 7.742 20.862 1.00 77.94 90 ILE A O 1
ATOM 730 N N . ALA A 1 91 ? -16.318 6.104 21.857 1.00 74.62 91 ALA A N 1
ATOM 731 C CA . ALA A 1 91 ? -16.437 5.179 20.736 1.00 74.62 91 ALA A CA 1
ATOM 732 C C . ALA A 1 91 ? -17.897 4.945 20.322 1.00 74.62 91 ALA A C 1
ATOM 734 O O . ALA A 1 91 ? -18.214 4.941 19.133 1.00 74.62 91 ALA A O 1
ATOM 735 N N . LYS A 1 92 ? -18.800 4.826 21.302 1.00 73.06 92 LYS A N 1
ATOM 736 C CA . LYS A 1 92 ? -20.241 4.711 21.064 1.00 73.06 92 LYS A CA 1
ATOM 737 C C . LYS A 1 92 ? -20.845 5.999 20.496 1.00 73.06 92 LYS A C 1
ATOM 739 O O . LYS A 1 92 ? -21.671 5.918 19.594 1.00 73.06 92 LYS A O 1
ATOM 744 N N . ALA A 1 93 ? -20.449 7.166 21.008 1.00 74.69 93 ALA A N 1
ATOM 745 C CA . ALA A 1 93 ? -20.984 8.457 20.578 1.00 74.69 93 ALA A CA 1
ATOM 746 C C . ALA A 1 93 ? -20.591 8.824 19.139 1.00 74.69 93 ALA A C 1
ATOM 748 O O . ALA A 1 93 ? -21.399 9.409 18.423 1.00 74.69 93 ALA A O 1
ATOM 749 N N . VAL A 1 94 ? -19.375 8.471 18.708 1.00 69.88 94 VAL A N 1
ATOM 750 C CA . VAL A 1 94 ? -18.864 8.806 17.366 1.00 69.88 94 VAL A CA 1
ATOM 751 C C . VAL A 1 94 ? -18.905 7.636 16.378 1.00 69.88 94 VAL A C 1
ATOM 753 O O . VAL A 1 94 ? -18.394 7.755 15.269 1.00 69.88 94 VAL A O 1
ATOM 756 N N . GLY A 1 95 ? -19.481 6.493 16.767 1.00 63.72 95 GLY A N 1
ATOM 757 C CA . GLY A 1 95 ? -19.549 5.301 15.914 1.00 63.72 95 GLY A CA 1
ATOM 758 C C . GLY A 1 95 ? -18.179 4.699 15.571 1.00 63.72 95 GLY A C 1
ATOM 759 O O . GLY A 1 95 ? -18.039 4.032 14.548 1.00 63.72 95 GLY A O 1
ATOM 760 N N . GLN A 1 96 ? -17.157 4.930 16.401 1.00 66.25 96 GLN A N 1
ATOM 761 C CA . GLN A 1 96 ? -15.821 4.366 16.197 1.00 66.25 96 GLN A CA 1
ATOM 762 C C . GLN A 1 96 ? -15.825 2.847 16.381 1.00 66.25 96 GLN A C 1
ATOM 764 O O . GLN A 1 96 ? -16.607 2.268 17.143 1.00 66.25 96 GLN A O 1
ATOM 769 N N . ALA A 1 97 ? -14.889 2.184 15.702 1.00 57.41 97 ALA A N 1
ATOM 770 C CA . ALA A 1 97 ? -14.750 0.741 15.778 1.00 57.41 97 ALA A CA 1
ATOM 771 C C . ALA A 1 97 ? -14.408 0.289 17.211 1.00 57.41 97 ALA A C 1
ATOM 773 O O . ALA A 1 97 ? -13.313 0.505 17.723 1.00 57.41 97 ALA A O 1
ATOM 774 N N . VAL A 1 98 ? -15.337 -0.428 17.851 1.00 66.94 98 VAL A N 1
ATOM 775 C CA . VAL A 1 98 ? -15.090 -1.109 19.138 1.00 66.94 98 VAL A CA 1
ATOM 776 C C . VAL A 1 98 ? -14.339 -2.441 18.988 1.00 66.94 98 VAL A C 1
ATOM 778 O O . VAL A 1 98 ? -14.022 -3.109 19.975 1.00 66.94 98 VAL A O 1
ATOM 781 N N . ARG A 1 99 ? -14.057 -2.824 17.743 1.00 74.00 99 ARG A N 1
ATOM 782 C CA . ARG A 1 99 ? -13.239 -3.963 17.311 1.00 74.00 99 ARG A CA 1
ATOM 783 C C . ARG A 1 99 ? -11.951 -3.425 16.682 1.00 74.00 99 ARG A C 1
ATOM 785 O O . ARG A 1 99 ? -11.928 -2.244 16.339 1.00 74.00 99 ARG A O 1
ATOM 792 N N . PRO A 1 100 ? -10.915 -4.259 16.477 1.00 83.94 100 PRO A N 1
ATOM 793 C CA . PRO A 1 100 ? -9.745 -3.837 15.717 1.00 83.94 100 PRO A CA 1
ATOM 794 C C . PRO A 1 100 ? -10.156 -3.127 14.408 1.00 83.94 100 PRO A C 1
ATOM 796 O O . PRO A 1 100 ? -10.966 -3.685 13.648 1.00 83.94 100 PRO A O 1
ATOM 799 N N . PRO A 1 101 ? -9.675 -1.892 14.172 1.00 89.19 101 PRO A N 1
ATOM 800 C CA . P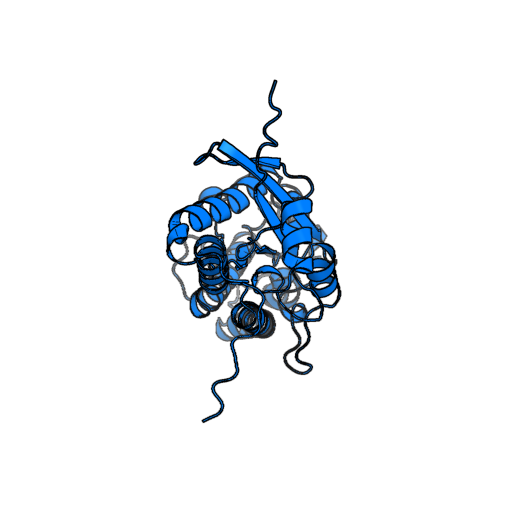RO A 1 101 ? -10.083 -1.086 13.026 1.00 89.19 101 PRO A CA 1
ATOM 801 C C . PRO A 1 101 ? -9.540 -1.678 11.724 1.00 89.19 101 PRO A C 1
ATOM 803 O O . PRO A 1 101 ? -8.482 -2.304 11.720 1.00 89.19 101 PRO A O 1
ATOM 806 N N . LEU A 1 102 ? -10.261 -1.464 10.622 1.00 92.75 102 LEU A N 1
ATOM 807 C CA . LEU A 1 102 ? -9.774 -1.769 9.278 1.00 92.75 102 LEU A CA 1
ATOM 808 C C . LEU A 1 102 ? -8.803 -0.674 8.846 1.00 92.75 102 LEU A C 1
ATOM 810 O O . LEU A 1 102 ? -9.236 0.445 8.584 1.00 92.75 102 LEU A O 1
ATOM 814 N N . ILE A 1 103 ? -7.512 -0.990 8.780 1.00 96.25 103 ILE A N 1
ATOM 815 C CA . ILE A 1 103 ? -6.477 -0.052 8.334 1.00 96.25 103 ILE A CA 1
ATOM 816 C C . ILE A 1 103 ? -5.841 -0.606 7.065 1.00 96.25 103 ILE A C 1
ATOM 818 O O . ILE A 1 103 ? -5.344 -1.725 7.086 1.00 96.25 103 ILE A O 1
ATOM 822 N N . MET A 1 104 ? -5.814 0.164 5.982 1.00 97.69 104 MET A N 1
ATOM 823 C CA . MET A 1 104 ? -5.055 -0.140 4.773 1.00 97.69 104 MET A CA 1
ATOM 824 C C . MET A 1 104 ? -3.874 0.815 4.644 1.00 97.69 104 MET A C 1
ATOM 826 O O . MET A 1 104 ? -4.046 2.031 4.564 1.00 97.69 104 MET A O 1
ATOM 830 N N . LEU A 1 105 ? -2.672 0.254 4.599 1.00 97.88 105 LEU A N 1
ATOM 831 C CA . LEU A 1 105 ? -1.451 0.987 4.312 1.00 97.88 105 LEU A CA 1
ATOM 832 C C . LEU A 1 105 ? -1.167 0.919 2.815 1.00 97.88 105 LEU A C 1
ATOM 834 O O . LEU A 1 105 ? -1.129 -0.173 2.240 1.00 97.88 105 LEU A O 1
ATOM 838 N N . THR A 1 106 ? -0.954 2.074 2.188 1.00 94.94 106 THR A N 1
ATOM 839 C CA . THR A 1 106 ? -0.540 2.149 0.784 1.00 94.94 106 THR A CA 1
ATOM 840 C C . THR A 1 106 ? 0.934 2.517 0.705 1.00 94.94 106 THR A C 1
ATOM 842 O O . THR A 1 106 ? 1.352 3.559 1.208 1.00 94.94 106 THR A O 1
ATOM 845 N N . ILE A 1 107 ? 1.717 1.668 0.047 1.00 88.19 107 ILE A N 1
ATOM 846 C CA . ILE A 1 107 ? 3.039 2.032 -0.462 1.00 88.19 107 ILE A CA 1
ATOM 847 C C . ILE A 1 107 ? 2.946 2.040 -1.980 1.00 88.19 107 ILE A C 1
ATOM 849 O O . ILE A 1 107 ? 2.284 1.183 -2.572 1.00 88.19 107 ILE A O 1
ATOM 853 N N . GLY A 1 108 ? 3.514 3.065 -2.596 1.00 84.88 108 GLY A N 1
ATOM 854 C CA . GLY A 1 108 ? 3.308 3.336 -4.004 1.00 84.88 108 GLY A CA 1
ATOM 855 C C . GLY A 1 108 ? 4.519 3.063 -4.865 1.00 84.88 108 GLY A C 1
ATOM 856 O O . GLY A 1 108 ? 5.560 2.573 -4.430 1.00 84.88 108 GLY A O 1
ATOM 857 N N . GLU A 1 109 ? 4.385 3.440 -6.128 1.00 87.00 109 GLU A N 1
ATOM 858 C CA . GLU A 1 109 ? 5.430 3.272 -7.133 1.00 87.00 109 GLU A CA 1
ATOM 859 C C . GLU A 1 109 ? 6.718 4.037 -6.781 1.00 87.00 109 GLU A C 1
ATOM 861 O O . GLU A 1 109 ? 7.799 3.638 -7.215 1.00 87.00 109 GLU A O 1
ATOM 866 N N . ILE A 1 110 ? 6.650 5.064 -5.922 1.00 89.06 110 ILE A N 1
ATOM 867 C CA . ILE A 1 110 ? 7.820 5.827 -5.464 1.00 89.06 110 ILE A CA 1
ATOM 868 C C . ILE A 1 110 ? 8.884 4.955 -4.777 1.00 89.06 110 ILE A C 1
ATOM 870 O O . ILE A 1 110 ? 10.082 5.210 -4.942 1.00 89.06 110 ILE A O 1
ATOM 874 N N . ASP A 1 111 ? 8.470 3.895 -4.075 1.00 90.44 111 ASP A N 1
ATOM 875 C CA . ASP A 1 111 ? 9.369 2.920 -3.448 1.00 90.44 111 ASP A CA 1
ATOM 876 C C . ASP A 1 111 ? 10.169 2.105 -4.470 1.00 90.44 111 ASP A C 1
ATOM 878 O O . ASP A 1 111 ? 11.231 1.567 -4.151 1.00 90.44 111 ASP A O 1
ATOM 882 N N . VAL A 1 112 ? 9.679 2.048 -5.708 1.00 90.00 112 VAL A N 1
ATOM 883 C CA . VAL A 1 112 ? 10.280 1.324 -6.826 1.00 90.00 112 VAL A CA 1
ATOM 884 C C . VAL A 1 112 ? 11.076 2.274 -7.729 1.00 90.00 112 VAL A C 1
ATOM 886 O O . VAL A 1 112 ? 12.241 2.007 -8.041 1.00 90.00 112 VAL A O 1
ATOM 889 N N . ARG A 1 113 ? 10.476 3.408 -8.112 1.00 83.75 113 ARG A N 1
ATOM 890 C CA . ARG A 1 113 ? 10.962 4.359 -9.130 1.00 83.75 113 ARG A CA 1
ATOM 891 C C . ARG A 1 113 ? 12.334 4.947 -8.864 1.00 83.75 113 ARG A C 1
ATOM 893 O O . ARG A 1 113 ? 13.157 5.066 -9.765 1.00 83.75 113 ARG A O 1
ATOM 900 N N . GLY A 1 114 ? 12.552 5.407 -7.639 1.00 75.50 114 GLY A N 1
ATOM 901 C CA . GLY A 1 114 ? 13.790 6.086 -7.271 1.00 75.50 114 GLY A CA 1
ATOM 902 C C . GLY A 1 114 ? 14.938 5.095 -7.079 1.00 75.50 114 GLY A C 1
ATOM 903 O O . GLY A 1 114 ? 15.861 5.058 -7.883 1.00 75.50 114 GLY A O 1
ATOM 904 N N . PRO A 1 115 ? 14.901 4.292 -6.006 1.00 77.62 115 PRO A N 1
ATOM 905 C CA . PRO A 1 115 ? 16.046 3.489 -5.578 1.00 77.62 115 PRO A CA 1
ATOM 906 C C . PRO A 1 115 ? 16.383 2.307 -6.483 1.00 77.62 115 PRO A C 1
ATOM 908 O O . PRO A 1 115 ? 17.553 1.958 -6.585 1.00 77.62 115 PRO A O 1
ATOM 911 N N . ILE A 1 116 ? 15.376 1.656 -7.074 1.00 86.06 116 ILE A N 1
ATOM 912 C CA . ILE A 1 116 ? 15.565 0.345 -7.706 1.00 86.06 116 ILE A CA 1
ATOM 913 C C . ILE A 1 116 ? 15.502 0.473 -9.223 1.00 86.06 116 ILE A C 1
ATOM 915 O O . ILE A 1 116 ? 16.360 -0.053 -9.924 1.00 86.06 116 ILE A O 1
ATOM 919 N N . MET A 1 117 ? 14.538 1.231 -9.749 1.00 86.00 117 MET A N 1
ATOM 920 C CA . MET A 1 117 ? 14.395 1.409 -11.195 1.00 86.00 117 MET A CA 1
ATOM 921 C C . MET A 1 117 ? 15.590 2.147 -11.825 1.00 86.00 117 MET A C 1
ATOM 923 O O . MET A 1 117 ? 15.904 1.905 -12.986 1.00 86.00 117 MET A O 1
ATOM 927 N N . GLN A 1 118 ? 16.339 2.945 -11.051 1.00 85.12 118 GLN A N 1
ATOM 928 C CA . GLN A 1 118 ? 17.613 3.522 -11.497 1.00 85.12 118 GLN A CA 1
ATOM 929 C C . GLN A 1 118 ? 18.692 2.476 -11.813 1.00 85.12 118 GLN A C 1
ATOM 931 O O . GLN A 1 118 ? 19.539 2.744 -12.663 1.00 85.12 118 GLN A O 1
ATOM 936 N N . LEU A 1 119 ? 18.665 1.292 -11.187 1.00 85.81 119 LEU A N 1
ATOM 937 C CA . LEU A 1 119 ? 19.551 0.176 -11.554 1.00 85.81 119 LEU A CA 1
ATOM 938 C C . LEU A 1 119 ? 19.219 -0.360 -12.953 1.00 85.81 119 LEU A C 1
ATOM 940 O O . LEU A 1 119 ? 20.072 -0.936 -13.618 1.00 85.81 119 LEU A O 1
ATOM 944 N N . LEU A 1 120 ? 17.977 -0.147 -13.395 1.00 87.56 120 LEU A N 1
ATOM 945 C CA . LEU A 1 120 ? 17.430 -0.608 -14.666 1.00 87.56 120 LEU A CA 1
ATOM 946 C C . LEU A 1 120 ? 17.362 0.507 -15.724 1.00 87.56 120 LEU A C 1
ATOM 948 O O . LEU A 1 120 ? 16.759 0.319 -16.785 1.00 87.56 120 LEU A O 1
ATOM 952 N N . LYS A 1 121 ? 17.961 1.674 -15.441 1.00 79.00 121 LYS A N 1
ATOM 953 C CA . LYS A 1 121 ? 17.977 2.812 -16.365 1.00 79.00 121 LYS A CA 1
ATOM 954 C C . LYS A 1 121 ? 18.697 2.459 -17.666 1.00 79.00 121 LYS A C 1
ATOM 956 O O . LYS A 1 121 ? 19.570 1.587 -17.703 1.00 79.00 121 LYS A O 1
ATOM 961 N N . ASP A 1 122 ? 18.349 3.189 -18.719 1.00 69.38 122 ASP A N 1
ATOM 962 C CA . ASP A 1 122 ? 19.097 3.233 -19.978 1.00 69.38 122 ASP A CA 1
ATOM 963 C C . ASP A 1 122 ? 19.356 1.851 -20.602 1.00 69.38 122 ASP A C 1
ATOM 965 O O . ASP A 1 122 ? 20.392 1.622 -21.218 1.00 69.38 122 ASP A O 1
ATOM 969 N N . SER A 1 123 ? 18.375 0.944 -20.505 1.00 67.94 123 SER A N 1
ATOM 970 C CA . SER A 1 123 ? 18.360 -0.373 -21.164 1.00 67.94 123 SER A CA 1
ATOM 971 C C . SER A 1 123 ? 19.024 -1.541 -20.443 1.00 67.94 123 SER A C 1
ATOM 973 O O . SER A 1 123 ? 19.615 -2.385 -21.107 1.00 67.94 123 SER A O 1
ATOM 975 N N . HIS A 1 124 ? 18.815 -1.678 -19.138 1.00 89.75 124 HIS A N 1
ATOM 976 C CA . HIS A 1 124 ? 19.021 -2.968 -18.477 1.00 89.75 124 HIS A CA 1
ATOM 977 C C . HIS A 1 124 ? 17.699 -3.716 -18.282 1.00 89.75 124 HIS A C 1
ATOM 979 O O . HIS A 1 124 ? 16.617 -3.125 -18.283 1.00 89.75 124 HIS A O 1
ATOM 985 N N . ASP A 1 125 ? 17.797 -5.030 -18.131 1.00 94.94 125 ASP A N 1
ATOM 986 C CA . ASP A 1 125 ? 16.691 -5.892 -17.729 1.00 94.94 125 ASP A CA 1
ATOM 987 C C . ASP A 1 125 ? 17.142 -6.833 -16.599 1.00 94.94 125 ASP A C 1
ATOM 989 O O . ASP A 1 125 ? 18.282 -6.775 -16.148 1.00 94.94 125 ASP A O 1
ATOM 993 N N . PHE A 1 126 ? 16.259 -7.683 -16.094 1.00 96.19 126 PHE A N 1
ATOM 994 C CA . PHE A 1 126 ? 16.578 -8.721 -15.123 1.00 96.19 126 PHE A CA 1
ATOM 995 C C . PHE A 1 126 ? 15.622 -9.913 -15.267 1.00 96.19 126 PHE A C 1
ATOM 997 O O . PHE A 1 126 ? 14.558 -9.837 -15.902 1.00 96.19 126 PHE A O 1
ATOM 1004 N N . VAL A 1 127 ? 16.011 -11.030 -14.651 1.00 96.62 127 VAL A N 1
ATOM 1005 C CA . VAL A 1 127 ? 15.192 -12.242 -14.555 1.00 96.62 127 VAL A CA 1
ATOM 1006 C C . VAL A 1 127 ? 14.635 -12.334 -13.130 1.00 96.62 127 VAL A C 1
ATOM 1008 O O . VAL A 1 127 ? 15.425 -12.462 -12.193 1.00 96.62 127 VAL A O 1
ATOM 1011 N N . PRO A 1 128 ? 13.308 -12.235 -12.925 1.00 94.94 128 PRO A N 1
ATOM 1012 C CA . PRO A 1 128 ? 12.718 -12.363 -11.596 1.00 94.94 128 PRO A CA 1
ATOM 1013 C C . PRO A 1 128 ? 12.849 -13.799 -11.056 1.00 94.94 128 PRO A C 1
ATOM 1015 O O . PRO A 1 128 ? 12.897 -14.748 -11.841 1.00 94.94 128 PRO A O 1
ATOM 1018 N N . PRO A 1 129 ? 12.828 -14.003 -9.724 1.00 94.44 129 PRO A N 1
ATOM 1019 C CA . PRO A 1 129 ? 12.961 -15.325 -9.102 1.00 94.44 129 PRO A CA 1
ATOM 1020 C C . PRO A 1 129 ? 11.648 -16.132 -9.125 1.00 94.44 129 PRO A C 1
ATOM 1022 O O . PRO A 1 129 ? 11.486 -17.088 -8.368 1.00 94.44 129 PRO A O 1
ATOM 1025 N N . PHE A 1 130 ? 10.683 -15.733 -9.952 1.00 93.81 130 PHE A N 1
ATOM 1026 C CA . PHE A 1 130 ? 9.375 -16.364 -10.097 1.00 93.81 130 PHE A CA 1
ATOM 1027 C C . PHE A 1 130 ? 8.969 -16.410 -11.577 1.00 93.81 130 PHE A C 1
ATOM 1029 O O . PHE A 1 130 ? 9.412 -15.567 -12.364 1.00 93.81 130 PHE A O 1
ATOM 1036 N N . PRO A 1 131 ? 8.108 -17.363 -11.975 1.00 92.56 131 PRO A N 1
ATOM 1037 C CA . PRO A 1 131 ? 7.586 -17.419 -13.336 1.00 92.56 131 PRO A CA 1
ATOM 1038 C C . PRO A 1 131 ? 6.821 -16.141 -13.705 1.00 92.56 131 PRO A C 1
ATOM 1040 O O . PRO A 1 131 ? 5.968 -15.682 -12.947 1.00 92.56 131 PRO A O 1
ATOM 1043 N N . THR A 1 132 ? 7.088 -15.592 -14.889 1.00 91.94 132 THR A N 1
ATOM 1044 C CA . THR A 1 132 ? 6.356 -14.450 -15.453 1.00 91.94 132 THR A CA 1
ATOM 1045 C C . THR A 1 132 ? 6.078 -14.683 -16.934 1.00 91.94 132 THR A C 1
ATOM 1047 O O . THR A 1 132 ? 6.850 -15.348 -17.623 1.00 91.94 132 THR A O 1
ATOM 1050 N N . THR A 1 133 ? 4.962 -14.145 -17.426 1.00 90.06 133 THR A N 1
ATOM 1051 C CA . THR A 1 133 ? 4.611 -14.147 -18.855 1.00 90.06 133 THR A CA 1
ATOM 1052 C C . THR A 1 133 ? 5.326 -13.041 -19.631 1.00 90.06 133 THR A C 1
ATOM 1054 O O . THR A 1 133 ? 5.275 -13.018 -20.859 1.00 90.06 133 THR A O 1
ATOM 1057 N N . LEU A 1 134 ? 5.981 -12.109 -18.932 1.00 93.44 134 LEU A N 1
ATOM 1058 C CA . LEU A 1 134 ? 6.676 -10.983 -19.542 1.00 93.44 134 LEU A CA 1
ATOM 1059 C C . LEU A 1 134 ? 8.037 -11.422 -20.097 1.00 93.44 134 LEU A C 1
ATOM 1061 O O . LEU A 1 134 ? 8.787 -12.110 -19.400 1.00 93.44 134 LEU A O 1
ATOM 1065 N N . PRO A 1 135 ? 8.402 -10.999 -21.320 1.00 94.31 135 PRO A N 1
ATOM 1066 C CA . PRO A 1 135 ? 9.665 -11.396 -21.920 1.00 94.31 135 PRO A CA 1
ATOM 1067 C C . PRO A 1 135 ? 10.864 -10.779 -21.186 1.00 94.31 135 PRO A C 1
ATOM 1069 O O . PRO A 1 135 ? 10.788 -9.694 -20.597 1.00 94.31 135 PRO A O 1
ATOM 1072 N N . VAL A 1 136 ? 11.999 -11.471 -21.266 1.00 94.38 136 VAL A N 1
ATOM 1073 C CA . VAL A 1 136 ? 13.315 -10.878 -21.008 1.00 94.38 136 VAL A CA 1
ATOM 1074 C C . VAL A 1 136 ? 13.755 -10.191 -22.295 1.00 94.38 136 VAL A C 1
ATOM 1076 O O . VAL A 1 136 ? 13.740 -10.802 -23.363 1.00 94.38 136 VAL A O 1
ATOM 1079 N N . LEU A 1 137 ? 14.066 -8.904 -22.206 1.00 93.19 137 LEU A N 1
ATOM 1080 C CA . LEU A 1 137 ? 14.512 -8.106 -23.338 1.00 93.19 137 LEU A CA 1
ATOM 1081 C C . LEU A 1 137 ? 15.970 -8.433 -23.673 1.00 93.19 137 LEU A C 1
ATOM 1083 O O . LEU A 1 137 ? 16.749 -8.789 -22.792 1.00 93.19 137 LEU A O 1
ATOM 1087 N N . ASP A 1 138 ? 16.345 -8.255 -24.940 1.00 92.69 138 ASP A N 1
ATOM 1088 C CA . ASP A 1 138 ? 17.736 -8.357 -25.396 1.00 92.69 138 ASP A CA 1
ATOM 1089 C C . ASP A 1 138 ? 18.544 -7.138 -24.916 1.00 92.69 138 ASP A C 1
ATOM 1091 O O . ASP A 1 138 ? 18.727 -6.146 -25.625 1.00 92.69 138 ASP A O 1
ATOM 1095 N N . LYS A 1 139 ? 18.886 -7.160 -23.625 1.00 89.94 139 LYS A N 1
ATOM 1096 C CA . LYS A 1 139 ? 19.487 -6.072 -22.850 1.00 89.94 139 LYS A CA 1
ATOM 1097 C C . LYS A 1 139 ? 20.421 -6.655 -21.782 1.00 89.94 139 LYS A C 1
ATOM 1099 O O . LYS A 1 139 ? 20.157 -7.757 -21.294 1.00 89.94 139 LYS A O 1
ATOM 1104 N N . PRO A 1 140 ? 21.490 -5.944 -21.374 1.00 93.38 140 PRO A N 1
ATOM 1105 C CA . PRO A 1 140 ? 22.326 -6.375 -20.260 1.00 93.38 140 PRO A CA 1
ATOM 1106 C C . PRO A 1 140 ? 21.500 -6.634 -18.996 1.00 93.38 140 PRO A C 1
ATOM 1108 O O . PRO A 1 140 ? 20.611 -5.852 -18.647 1.00 93.38 140 PRO A O 1
ATOM 1111 N N . LEU A 1 141 ? 21.797 -7.744 -18.319 1.00 95.44 141 LEU A N 1
ATOM 1112 C CA . LEU A 1 141 ? 21.042 -8.171 -17.148 1.00 95.44 141 LEU A CA 1
ATOM 1113 C C . LEU A 1 141 ? 21.662 -7.641 -15.857 1.00 95.44 141 LEU A C 1
ATOM 1115 O O . LEU A 1 141 ? 22.859 -7.808 -15.624 1.00 95.44 141 LEU A O 1
ATOM 1119 N N . VAL A 1 142 ? 20.825 -7.070 -14.992 1.00 95.19 142 VAL A N 1
ATOM 1120 C CA . VAL A 1 142 ? 21.171 -6.817 -13.593 1.00 95.19 142 VAL A CA 1
ATOM 1121 C C . VAL A 1 142 ? 20.964 -8.109 -12.797 1.00 95.19 142 VAL A C 1
ATOM 1123 O O . VAL A 1 142 ? 19.883 -8.705 -12.874 1.00 95.19 142 VAL A O 1
ATOM 1126 N N . PRO A 1 143 ? 21.973 -8.557 -12.031 1.00 95.06 143 PRO A N 1
ATOM 1127 C CA . PRO A 1 143 ? 21.838 -9.686 -11.119 1.00 95.06 143 PRO A CA 1
ATOM 1128 C C . PRO A 1 143 ? 20.694 -9.502 -10.107 1.00 95.06 143 PRO A C 1
ATOM 1130 O O . PRO A 1 143 ? 20.486 -8.411 -9.569 1.00 95.06 143 PRO A O 1
ATOM 1133 N N . TRP A 1 144 ? 19.932 -10.573 -9.853 1.00 95.69 144 TRP A N 1
ATOM 1134 C CA . TRP A 1 144 ? 18.759 -10.525 -8.970 1.00 95.69 144 TRP A CA 1
ATOM 1135 C C . TRP A 1 144 ? 19.109 -10.114 -7.537 1.00 95.69 144 TRP A C 1
ATOM 1137 O O . TRP A 1 144 ? 18.347 -9.385 -6.922 1.00 95.69 144 TRP A O 1
ATOM 1147 N N . ASP A 1 145 ? 20.253 -10.539 -7.016 1.00 95.94 145 ASP A N 1
ATOM 1148 C CA . ASP A 1 145 ? 20.757 -10.196 -5.684 1.00 95.94 145 ASP A CA 1
ATOM 1149 C C . ASP A 1 145 ? 20.862 -8.681 -5.453 1.00 95.94 145 ASP A C 1
ATOM 1151 O O . ASP A 1 145 ? 20.474 -8.211 -4.385 1.00 95.94 145 ASP A O 1
ATOM 1155 N N . LEU A 1 146 ? 21.267 -7.902 -6.463 1.00 94.81 146 LEU A N 1
ATOM 1156 C CA . LEU A 1 146 ? 21.297 -6.435 -6.363 1.00 94.81 146 LEU A CA 1
ATOM 1157 C C . LEU A 1 146 ? 19.888 -5.827 -6.306 1.00 94.81 146 LEU A C 1
ATOM 1159 O O . LEU A 1 146 ? 19.639 -4.877 -5.560 1.00 94.81 146 LEU A O 1
ATOM 1163 N N . ILE A 1 147 ? 18.954 -6.377 -7.087 1.00 95.50 147 ILE A N 1
ATOM 1164 C CA . ILE A 1 147 ? 17.545 -5.961 -7.063 1.00 95.50 147 ILE A CA 1
ATOM 1165 C C . ILE A 1 147 ? 16.906 -6.337 -5.719 1.00 95.50 147 ILE A C 1
ATOM 1167 O O . ILE A 1 147 ? 16.204 -5.523 -5.117 1.00 95.50 147 ILE A O 1
ATOM 1171 N N . ASP A 1 148 ? 17.180 -7.545 -5.228 1.00 96.12 148 ASP A N 1
ATOM 1172 C CA . ASP A 1 148 ? 16.689 -8.081 -3.961 1.00 96.12 148 ASP A CA 1
ATOM 1173 C C . ASP A 1 148 ? 17.155 -7.229 -2.782 1.00 96.12 148 ASP A C 1
ATOM 1175 O O . ASP A 1 148 ? 16.331 -6.810 -1.969 1.00 96.12 148 ASP A O 1
ATOM 1179 N N . GLU A 1 149 ? 18.450 -6.907 -2.727 1.00 95.38 149 GLU A N 1
ATOM 1180 C CA . GLU A 1 149 ? 19.033 -6.059 -1.689 1.00 95.38 149 GLU A CA 1
ATOM 1181 C C . GLU A 1 149 ? 18.382 -4.669 -1.670 1.00 95.38 149 GLU A C 1
ATOM 1183 O O . GLU A 1 149 ? 18.004 -4.167 -0.606 1.00 95.38 149 GLU A O 1
ATOM 1188 N N . ALA A 1 150 ? 18.179 -4.066 -2.845 1.00 94.56 150 ALA A N 1
ATOM 1189 C CA . ALA A 1 150 ? 17.554 -2.755 -2.961 1.00 94.56 150 ALA A CA 1
ATOM 1190 C C . ALA A 1 150 ? 16.074 -2.765 -2.521 1.00 94.56 150 ALA A C 1
ATOM 1192 O O . ALA A 1 150 ? 15.630 -1.833 -1.842 1.00 94.56 150 ALA A O 1
ATOM 1193 N N . ILE A 1 151 ? 15.320 -3.825 -2.844 1.00 96.19 151 ILE A N 1
ATOM 1194 C CA . ILE A 1 151 ? 13.947 -4.034 -2.353 1.00 96.19 151 ILE A CA 1
ATOM 1195 C C . ILE A 1 151 ? 13.946 -4.229 -0.829 1.00 96.19 151 ILE A C 1
ATOM 1197 O O . ILE A 1 151 ? 13.179 -3.587 -0.108 1.00 96.19 151 ILE A O 1
ATOM 1201 N N . GLU A 1 152 ? 14.821 -5.089 -0.309 1.00 96.06 152 GLU A N 1
ATOM 1202 C CA . GLU A 1 152 ? 14.921 -5.397 1.120 1.00 96.06 152 GLU A CA 1
ATOM 1203 C C . GLU A 1 152 ? 15.286 -4.172 1.963 1.00 96.06 152 GLU A C 1
ATOM 1205 O O . GLU A 1 152 ? 14.717 -3.972 3.040 1.00 96.06 152 GLU A O 1
ATOM 1210 N N . ALA A 1 153 ? 16.169 -3.306 1.461 1.00 94.31 153 ALA A N 1
ATOM 1211 C CA . ALA A 1 153 ? 16.535 -2.054 2.119 1.00 94.31 153 ALA A CA 1
ATOM 1212 C C . ALA A 1 153 ? 15.335 -1.108 2.323 1.00 94.31 153 ALA A C 1
ATOM 1214 O O . ALA A 1 153 ? 15.337 -0.306 3.260 1.00 94.31 153 ALA A O 1
ATOM 1215 N N . ARG A 1 154 ? 14.305 -1.205 1.471 1.00 93.88 154 ARG A N 1
ATOM 1216 C CA . ARG A 1 154 ? 13.053 -0.441 1.588 1.00 93.88 154 ARG A CA 1
ATOM 1217 C C . ARG A 1 154 ? 12.025 -1.139 2.465 1.00 93.88 154 ARG A C 1
ATOM 1219 O O . ARG A 1 154 ? 11.389 -0.499 3.295 1.00 93.88 154 ARG A O 1
ATOM 1226 N N . LEU A 1 155 ? 11.888 -2.452 2.314 1.00 96.50 155 LEU A N 1
ATOM 1227 C CA . LEU A 1 155 ? 10.849 -3.215 2.997 1.00 96.50 155 LEU A CA 1
ATOM 1228 C C . LEU A 1 155 ? 11.177 -3.571 4.450 1.00 96.50 155 LEU A C 1
ATOM 1230 O O . LEU A 1 155 ? 10.260 -3.858 5.218 1.00 96.50 155 LEU A O 1
ATOM 1234 N N . ARG A 1 156 ? 12.453 -3.594 4.852 1.00 96.62 156 ARG A N 1
ATOM 1235 C CA . ARG A 1 156 ? 12.837 -3.963 6.224 1.00 96.62 156 ARG A CA 1
ATOM 1236 C C . ARG A 1 156 ? 12.291 -2.988 7.280 1.00 96.62 156 ARG A C 1
ATOM 1238 O O . ARG A 1 156 ? 11.670 -3.482 8.221 1.00 96.62 156 ARG A O 1
ATOM 1245 N N . PRO A 1 157 ? 12.450 -1.655 7.148 1.00 96.94 157 PRO A N 1
ATOM 1246 C CA . PRO A 1 157 ? 11.833 -0.713 8.082 1.00 96.94 157 PRO A CA 1
ATOM 1247 C C . PRO A 1 157 ? 10.304 -0.832 8.093 1.00 96.94 157 PRO A C 1
ATOM 1249 O O . PRO A 1 157 ? 9.703 -0.919 9.161 1.00 96.94 157 PRO A O 1
ATOM 1252 N N . PHE A 1 158 ? 9.685 -0.962 6.915 1.00 97.75 158 PHE A N 1
ATOM 1253 C CA . PHE A 1 158 ? 8.240 -1.148 6.785 1.00 97.75 158 PHE A CA 1
ATOM 1254 C C . PHE A 1 158 ? 7.728 -2.370 7.557 1.00 97.75 158 PHE A C 1
ATOM 1256 O O . PHE A 1 158 ? 6.808 -2.256 8.364 1.00 97.75 158 PHE A O 1
ATOM 1263 N N . ALA A 1 159 ? 8.355 -3.533 7.360 1.00 97.69 159 ALA A N 1
ATOM 1264 C CA . ALA A 1 159 ? 7.976 -4.772 8.033 1.00 97.69 159 ALA A CA 1
ATOM 1265 C C . ALA A 1 159 ? 8.163 -4.700 9.555 1.00 97.69 159 ALA A C 1
ATOM 1267 O O . ALA A 1 159 ? 7.320 -5.211 10.288 1.00 97.69 159 ALA A O 1
ATOM 1268 N N . ALA A 1 160 ? 9.212 -4.023 10.035 1.00 98.12 160 ALA A N 1
ATOM 1269 C CA . ALA A 1 160 ? 9.368 -3.756 11.463 1.00 98.12 160 ALA A CA 1
ATOM 1270 C C . ALA A 1 160 ? 8.200 -2.903 11.994 1.00 98.12 160 ALA A C 1
ATOM 1272 O O . ALA A 1 160 ? 7.579 -3.261 12.993 1.00 98.12 160 ALA A O 1
ATOM 1273 N N . GLY A 1 161 ? 7.814 -1.840 11.282 1.00 97.94 161 GLY A N 1
ATOM 1274 C CA . GLY A 1 161 ? 6.638 -1.037 11.631 1.00 97.94 161 GLY A CA 1
ATOM 1275 C C . GLY A 1 161 ? 5.340 -1.855 11.675 1.00 97.94 161 GLY A C 1
ATOM 1276 O O . GLY A 1 161 ? 4.569 -1.747 12.630 1.00 97.94 161 GLY A O 1
ATOM 1277 N N . LEU A 1 162 ? 5.111 -2.729 10.688 1.00 98.00 162 LEU A N 1
ATOM 1278 C CA . LEU A 1 162 ? 3.966 -3.649 10.683 1.00 98.00 162 LEU A CA 1
ATOM 1279 C C . LEU A 1 162 ? 3.967 -4.574 11.906 1.00 98.00 162 LEU A C 1
ATOM 1281 O O . LEU A 1 162 ? 2.931 -4.756 12.544 1.00 98.00 162 LEU A O 1
ATOM 1285 N N . GLU A 1 163 ? 5.121 -5.135 12.267 1.00 97.38 163 GLU A N 1
ATOM 1286 C CA . GLU A 1 163 ? 5.252 -5.985 13.450 1.00 97.38 163 GLU A CA 1
ATOM 1287 C C . GLU A 1 163 ? 4.894 -5.219 14.734 1.00 97.38 163 GLU A C 1
ATOM 1289 O O . GLU A 1 163 ? 4.163 -5.734 15.586 1.00 97.38 163 GLU A O 1
ATOM 1294 N N . HIS A 1 164 ? 5.336 -3.966 14.855 1.00 96.56 164 HIS A N 1
ATOM 1295 C CA . HIS A 1 164 ? 4.979 -3.099 15.977 1.00 96.56 164 HIS A CA 1
ATOM 1296 C C . HIS A 1 164 ? 3.470 -2.820 16.047 1.00 96.56 164 HIS A C 1
ATOM 1298 O O . HIS A 1 164 ? 2.891 -2.910 17.132 1.00 96.56 164 HIS A O 1
ATOM 1304 N N . LEU A 1 165 ? 2.803 -2.573 14.913 1.00 95.69 165 LEU A N 1
ATOM 1305 C CA . LEU A 1 165 ? 1.341 -2.429 14.863 1.00 95.69 165 LEU A CA 1
ATOM 1306 C C . LEU A 1 165 ? 0.621 -3.710 15.306 1.00 95.69 165 LEU A C 1
ATOM 1308 O O . LEU A 1 165 ? -0.306 -3.662 16.120 1.00 95.69 165 LEU A O 1
ATOM 1312 N N . VAL A 1 166 ? 1.081 -4.867 14.825 1.00 94.12 166 VAL A N 1
ATOM 1313 C CA . VAL A 1 166 ? 0.530 -6.175 15.202 1.00 94.12 166 VAL A CA 1
ATOM 1314 C C . VAL A 1 166 ? 0.691 -6.422 16.701 1.00 94.12 166 VAL A C 1
ATOM 1316 O O . VAL A 1 166 ? -0.250 -6.908 17.338 1.00 94.12 166 VAL A O 1
ATOM 1319 N N . ARG A 1 167 ? 1.848 -6.087 17.286 1.00 92.56 167 ARG A N 1
ATOM 1320 C CA . ARG A 1 167 ? 2.105 -6.188 18.735 1.00 92.56 167 ARG A CA 1
ATOM 1321 C C . ARG A 1 167 ? 1.243 -5.217 19.545 1.00 92.56 167 ARG A C 1
ATOM 1323 O O . ARG A 1 167 ? 0.768 -5.593 20.610 1.00 92.56 167 ARG A O 1
ATOM 1330 N N . ALA A 1 168 ? 0.966 -4.027 19.013 1.00 91.38 168 ALA A N 1
ATOM 1331 C CA . ALA A 1 168 ? 0.047 -3.051 19.604 1.00 91.38 168 ALA A CA 1
ATOM 1332 C C . ALA A 1 168 ? -1.443 -3.445 19.486 1.00 91.38 168 ALA A C 1
ATOM 1334 O O . ALA A 1 168 ? -2.314 -2.743 19.994 1.00 91.38 168 ALA A O 1
ATOM 1335 N N . GLY A 1 169 ? -1.751 -4.574 18.836 1.00 89.62 169 GLY A N 1
ATOM 1336 C CA . GLY A 1 169 ? -3.102 -5.126 18.741 1.00 89.62 169 GLY A CA 1
ATOM 1337 C C . GLY A 1 169 ? -3.898 -4.682 17.517 1.00 89.62 169 GLY A C 1
ATOM 1338 O O . GLY A 1 169 ? -5.080 -5.021 17.411 1.00 89.62 169 GLY A O 1
ATOM 1339 N N . PHE A 1 170 ? -3.275 -3.985 16.564 1.00 91.62 170 PHE A N 1
ATOM 1340 C CA . PHE A 1 170 ? -3.864 -3.728 15.252 1.00 91.62 170 PHE A CA 1
ATOM 1341 C C . PHE A 1 170 ? -3.752 -4.991 14.392 1.00 91.62 170 PHE A C 1
ATOM 1343 O O . PHE A 1 170 ? -2.786 -5.199 13.666 1.00 91.62 170 PHE A O 1
ATOM 1350 N N . LYS A 1 171 ? -4.740 -5.883 14.524 1.00 87.88 171 LYS A N 1
ATOM 1351 C CA . LYS A 1 171 ? -4.769 -7.181 13.823 1.00 87.88 171 LYS A CA 1
ATOM 1352 C C . LYS A 1 171 ? -5.449 -7.143 12.452 1.00 87.88 171 LYS A C 1
ATOM 1354 O O . LYS A 1 171 ? -5.395 -8.125 11.729 1.00 87.88 171 LYS A O 1
ATOM 1359 N N . ARG A 1 172 ? -6.093 -6.028 12.099 1.00 91.19 172 ARG A N 1
ATOM 1360 C CA . ARG A 1 172 ? -6.789 -5.817 10.816 1.00 91.19 172 ARG A CA 1
ATOM 1361 C C . ARG A 1 172 ? -6.083 -4.742 9.993 1.00 91.19 172 ARG A C 1
ATOM 1363 O O . ARG A 1 172 ? -6.690 -3.775 9.538 1.00 91.19 172 ARG A O 1
ATOM 1370 N N . VAL A 1 173 ? -4.768 -4.919 9.881 1.00 95.31 173 VAL A N 1
ATOM 1371 C CA . VAL A 1 173 ? -3.899 -4.111 9.028 1.00 95.31 173 VAL A CA 1
ATOM 1372 C C . VAL A 1 173 ? -3.743 -4.830 7.696 1.00 95.31 173 VAL A C 1
ATOM 1374 O O . VAL A 1 173 ? -3.342 -5.990 7.634 1.00 95.31 173 VAL A O 1
ATOM 1377 N N . TYR A 1 174 ? -4.055 -4.109 6.638 1.00 97.62 174 TYR A N 1
ATOM 1378 C CA . TYR A 1 174 ? -3.974 -4.530 5.258 1.00 97.62 174 TYR A CA 1
ATOM 1379 C C . TYR A 1 174 ? -2.881 -3.724 4.579 1.00 97.62 174 TYR A C 1
ATOM 1381 O O . TYR A 1 174 ? -2.707 -2.540 4.862 1.00 97.62 174 TYR A O 1
ATOM 1389 N N . VAL A 1 175 ? -2.156 -4.350 3.664 1.00 98.00 175 VAL A N 1
ATOM 1390 C CA . VAL A 1 175 ? -1.166 -3.657 2.839 1.00 98.00 175 VAL A CA 1
ATOM 1391 C C . VAL A 1 175 ? -1.612 -3.727 1.394 1.00 98.00 175 VAL A C 1
ATOM 1393 O O . VAL A 1 175 ? -1.842 -4.812 0.872 1.00 98.00 175 VAL A O 1
ATOM 1396 N N . GLN A 1 176 ? -1.749 -2.585 0.736 1.00 97.25 176 GLN A N 1
ATOM 1397 C CA . GLN A 1 176 ? -2.063 -2.559 -0.685 1.00 97.25 176 GLN A CA 1
ATOM 1398 C C . GLN A 1 176 ? -0.831 -2.974 -1.497 1.00 97.25 176 GLN A C 1
ATOM 1400 O O . GLN A 1 176 ? 0.260 -2.449 -1.275 1.00 97.25 176 GLN A O 1
ATOM 1405 N N . SER A 1 177 ? -1.002 -3.870 -2.470 1.00 96.31 177 SER A N 1
ATOM 1406 C CA . SER A 1 177 ? 0.022 -4.099 -3.491 1.00 96.31 177 SER A CA 1
ATOM 1407 C C . SER A 1 177 ? 0.292 -2.813 -4.281 1.00 96.31 177 SER A C 1
ATOM 1409 O O . SER A 1 177 ? -0.636 -2.043 -4.563 1.00 96.31 177 SER A O 1
ATOM 1411 N N . ILE A 1 178 ? 1.527 -2.617 -4.738 1.00 95.94 178 ILE A N 1
ATOM 1412 C CA . ILE A 1 178 ? 1.811 -1.594 -5.746 1.00 95.94 178 ILE A CA 1
ATOM 1413 C C . ILE A 1 178 ? 1.054 -1.974 -7.022 1.00 95.94 178 ILE A C 1
ATOM 1415 O O . ILE A 1 178 ? 1.114 -3.115 -7.483 1.00 95.94 178 ILE A O 1
ATOM 1419 N N . VAL A 1 179 ? 0.299 -1.027 -7.570 1.00 95.25 179 VAL A N 1
ATOM 1420 C CA . VAL A 1 179 ? -0.532 -1.256 -8.758 1.00 95.25 179 VAL A CA 1
ATOM 1421 C C . VAL A 1 179 ? 0.330 -1.471 -10.011 1.00 95.25 179 VAL A C 1
ATOM 1423 O O . VAL A 1 179 ? 1.462 -0.981 -10.062 1.00 95.25 179 VAL A O 1
ATOM 1426 N N . PRO A 1 180 ? -0.172 -2.185 -11.036 1.00 95.44 180 PRO A N 1
ATOM 1427 C CA . PRO A 1 180 ? 0.564 -2.372 -12.282 1.00 95.44 180 PRO A CA 1
ATOM 1428 C C . PRO A 1 180 ? 0.935 -1.019 -12.919 1.00 95.44 180 PRO A C 1
ATOM 1430 O O . PRO A 1 180 ? 0.095 -0.117 -12.947 1.00 95.44 180 PRO A O 1
ATOM 1433 N N . PRO A 1 181 ? 2.164 -0.853 -13.437 1.00 94.62 181 PRO A N 1
ATOM 1434 C CA . PRO A 1 181 ? 2.621 0.434 -13.949 1.00 94.62 181 PRO A CA 1
ATOM 1435 C C . PRO A 1 181 ? 1.948 0.801 -15.279 1.00 94.62 181 PRO A C 1
ATOM 1437 O O . PRO A 1 181 ? 1.551 -0.066 -16.062 1.00 94.62 181 PRO A O 1
ATOM 1440 N N . SER A 1 182 ? 1.880 2.104 -15.568 1.00 93.81 182 SER A N 1
ATOM 1441 C CA . SER A 1 182 ? 1.314 2.612 -16.822 1.00 93.81 182 SER A CA 1
ATOM 1442 C C . SER A 1 182 ? 2.065 2.109 -18.056 1.00 93.81 182 SER A C 1
ATOM 1444 O O . SER A 1 182 ? 3.301 2.023 -18.082 1.00 93.81 182 SER A O 1
ATOM 1446 N N . ARG A 1 183 ? 1.292 1.856 -19.119 1.00 93.81 183 ARG A N 1
ATOM 1447 C CA . ARG A 1 183 ? 1.779 1.489 -20.457 1.00 93.81 183 ARG A CA 1
ATOM 1448 C C . ARG A 1 183 ? 2.257 2.697 -21.269 1.00 93.81 183 ARG A C 1
ATOM 1450 O O . ARG A 1 183 ? 2.835 2.515 -22.336 1.00 93.81 183 ARG A O 1
ATOM 1457 N N . GLN A 1 184 ? 2.023 3.918 -20.790 1.00 92.38 184 GLN A N 1
ATOM 1458 C CA . GLN A 1 184 ? 2.377 5.150 -21.489 1.00 92.38 184 GLN A CA 1
ATOM 1459 C C . GLN A 1 184 ? 3.865 5.472 -21.320 1.00 92.38 184 GLN A C 1
ATOM 1461 O O . GLN A 1 184 ? 4.260 6.228 -20.434 1.00 92.38 184 GLN A O 1
ATOM 1466 N N . GLU A 1 185 ? 4.701 4.921 -22.201 1.00 90.81 185 GLU A N 1
ATOM 1467 C CA . GLU A 1 185 ? 6.161 5.097 -22.140 1.00 90.81 185 GLU A CA 1
ATOM 1468 C C . GLU A 1 185 ? 6.585 6.572 -22.158 1.00 90.81 185 GLU A C 1
ATOM 1470 O O . GLU A 1 185 ? 7.441 6.979 -21.377 1.00 90.81 185 GLU A O 1
ATOM 1475 N N . ALA A 1 186 ? 5.951 7.400 -22.998 1.00 91.00 186 ALA A N 1
ATOM 1476 C CA . ALA A 1 186 ? 6.274 8.825 -23.093 1.00 91.00 186 ALA A CA 1
ATOM 1477 C C . ALA A 1 186 ? 6.004 9.573 -21.778 1.00 91.00 186 ALA A C 1
ATOM 1479 O O . ALA A 1 186 ? 6.837 10.361 -21.331 1.00 91.00 186 ALA A O 1
ATOM 1480 N N . ARG A 1 187 ? 4.868 9.285 -21.131 1.00 89.12 187 ARG A N 1
ATOM 1481 C CA . ARG A 1 187 ? 4.489 9.893 -19.852 1.00 89.12 187 ARG A CA 1
ATOM 1482 C C . ARG A 1 187 ? 5.426 9.459 -18.733 1.00 89.12 187 ARG A C 1
ATOM 1484 O O . ARG A 1 187 ? 5.839 10.266 -17.909 1.00 89.12 187 ARG A O 1
ATOM 1491 N N . VAL A 1 188 ? 5.791 8.184 -18.716 1.00 88.06 188 VAL A N 1
ATOM 1492 C CA . VAL A 1 188 ? 6.700 7.649 -17.702 1.00 88.06 188 VAL A CA 1
ATOM 1493 C C . VAL A 1 188 ? 8.101 8.230 -17.874 1.00 88.06 188 VAL A C 1
ATOM 1495 O O . VAL A 1 188 ? 8.705 8.645 -16.888 1.00 88.06 188 VAL A O 1
ATOM 1498 N N . LYS A 1 189 ? 8.580 8.357 -19.117 1.00 88.50 189 LYS A N 1
ATOM 1499 C CA . LYS A 1 189 ? 9.844 9.032 -19.432 1.00 88.50 189 LYS A CA 1
ATOM 1500 C C . LYS A 1 189 ? 9.848 10.487 -18.960 1.00 88.50 189 LYS A C 1
ATOM 1502 O O . LYS A 1 189 ? 10.850 10.931 -18.413 1.00 88.50 189 LYS A O 1
ATOM 1507 N N . GLU A 1 190 ? 8.741 11.215 -19.122 1.00 89.69 190 GLU A N 1
ATOM 1508 C CA . GLU A 1 190 ? 8.585 12.583 -18.599 1.00 89.69 190 GLU A CA 1
ATOM 1509 C C . GLU A 1 190 ? 8.693 12.626 -17.064 1.00 89.69 190 GLU A C 1
ATOM 1511 O O . GLU A 1 190 ? 9.374 13.486 -16.513 1.00 89.69 190 GLU A O 1
ATOM 1516 N N . LEU A 1 191 ? 8.070 11.669 -16.368 1.00 86.06 191 LEU A N 1
ATOM 1517 C CA . LEU A 1 191 ? 8.074 11.591 -14.902 1.00 86.06 191 LEU A CA 1
ATOM 1518 C C . LEU A 1 191 ? 9.409 11.118 -14.304 1.00 86.06 191 LEU A C 1
ATOM 1520 O O . LEU A 1 191 ? 9.704 11.416 -13.143 1.00 86.06 191 LEU A O 1
ATOM 1524 N N . GLN A 1 192 ? 10.171 10.314 -15.045 1.00 84.50 192 GLN A N 1
ATOM 1525 C CA . GLN A 1 192 ? 11.397 9.659 -14.575 1.00 84.50 192 GLN A CA 1
ATOM 1526 C C . GLN A 1 192 ? 12.675 10.317 -15.104 1.00 84.50 192 GLN A C 1
ATOM 1528 O O . GLN A 1 192 ? 13.731 10.147 -14.501 1.00 84.50 192 GLN A O 1
ATOM 1533 N N . SER A 1 193 ? 12.588 11.078 -16.195 1.00 87.56 193 SER A N 1
ATOM 1534 C CA . SER A 1 193 ? 13.718 11.657 -16.936 1.00 87.56 193 SER A CA 1
ATOM 1535 C C . SER A 1 193 ? 14.652 10.633 -17.603 1.00 87.56 193 SER A C 1
ATOM 1537 O O . SER A 1 193 ? 15.734 11.001 -18.055 1.00 87.56 193 SER A O 1
ATOM 1539 N N . TYR A 1 194 ? 14.251 9.362 -17.698 1.00 87.56 194 TYR A N 1
ATOM 1540 C CA . TYR A 1 194 ? 14.974 8.295 -18.402 1.00 87.56 194 TYR A CA 1
ATOM 1541 C C . TYR A 1 194 ? 14.000 7.258 -18.980 1.00 87.56 194 TYR A C 1
ATOM 1543 O O . TYR A 1 194 ? 12.814 7.249 -18.652 1.00 87.56 194 TYR A O 1
ATOM 1551 N N . GLU A 1 195 ? 14.490 6.394 -19.871 1.00 88.38 195 GLU A N 1
ATOM 1552 C CA . GLU A 1 195 ? 13.689 5.314 -20.457 1.00 88.38 195 GLU A CA 1
ATOM 1553 C C . GLU A 1 195 ? 13.772 4.038 -19.617 1.00 88.38 195 GLU A C 1
ATOM 1555 O O . GLU A 1 195 ? 14.859 3.529 -19.336 1.00 88.38 195 GLU A O 1
ATOM 1560 N N . CYS A 1 196 ? 12.613 3.479 -19.270 1.00 89.50 196 CYS A N 1
ATOM 1561 C CA . CYS A 1 196 ? 12.495 2.158 -18.668 1.00 89.50 196 CYS A CA 1
ATOM 1562 C C . CYS A 1 196 ? 11.280 1.440 -19.281 1.00 89.50 196 CYS A C 1
ATOM 1564 O O . CYS A 1 196 ? 10.148 1.860 -19.025 1.00 89.50 196 CYS A O 1
ATOM 1566 N N . PRO A 1 197 ? 11.478 0.393 -20.108 1.00 92.06 197 PRO A N 1
ATOM 1567 C CA . PRO A 1 197 ? 10.374 -0.267 -20.803 1.00 92.06 197 PRO A CA 1
ATOM 1568 C C . PRO A 1 197 ? 9.312 -0.805 -19.841 1.00 92.06 197 PRO A C 1
ATOM 1570 O O . PRO A 1 197 ? 9.637 -1.331 -18.773 1.00 92.06 197 PRO A O 1
ATOM 1573 N N . VAL A 1 198 ? 8.042 -0.751 -20.241 1.00 92.81 198 VAL A N 1
ATOM 1574 C CA . VAL A 1 198 ? 6.904 -1.220 -19.437 1.00 92.81 198 VAL A CA 1
ATOM 1575 C C . VAL A 1 198 ? 7.060 -2.669 -18.981 1.00 92.81 198 VAL A C 1
ATOM 1577 O O . VAL A 1 198 ? 6.665 -2.998 -17.865 1.00 92.81 198 VAL A O 1
ATOM 1580 N N . THR A 1 199 ? 7.680 -3.538 -19.782 1.00 93.75 199 THR A N 1
ATOM 1581 C CA . THR A 1 199 ? 7.946 -4.933 -19.400 1.00 93.75 199 THR A CA 1
ATOM 1582 C C . THR A 1 199 ? 8.898 -5.016 -18.207 1.00 93.75 199 THR A C 1
ATOM 1584 O O . THR A 1 199 ? 8.635 -5.758 -17.265 1.00 93.75 199 THR A O 1
ATOM 1587 N N . VAL A 1 200 ? 9.960 -4.207 -18.202 1.00 94.00 200 VAL A N 1
ATOM 1588 C CA . VAL A 1 200 ? 10.954 -4.141 -17.121 1.00 94.00 200 VAL A CA 1
ATOM 1589 C C . VAL A 1 200 ? 10.326 -3.553 -15.859 1.00 94.00 200 VAL A C 1
ATOM 1591 O O . VAL A 1 200 ? 10.421 -4.150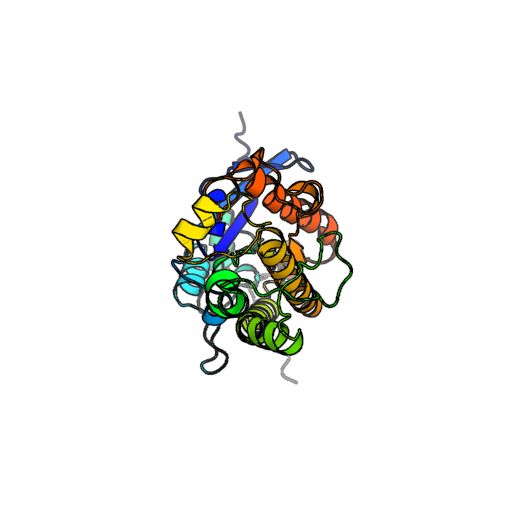 -14.786 1.00 94.00 200 VAL A O 1
ATOM 1594 N N . ARG A 1 201 ? 9.600 -2.432 -15.991 1.00 93.31 201 ARG A N 1
ATOM 1595 C CA . ARG A 1 201 ? 8.883 -1.795 -14.872 1.00 93.31 201 ARG A CA 1
ATOM 1596 C C . ARG A 1 201 ? 7.862 -2.740 -14.249 1.00 93.31 201 ARG A C 1
ATOM 1598 O O . ARG A 1 201 ? 7.799 -2.860 -13.030 1.00 93.31 201 ARG A O 1
ATOM 1605 N N . THR A 1 202 ? 7.096 -3.448 -15.077 1.00 95.25 202 THR A N 1
ATOM 1606 C CA . THR A 1 202 ? 6.089 -4.404 -14.608 1.00 95.25 202 THR A CA 1
ATOM 1607 C C . THR A 1 202 ? 6.735 -5.576 -13.872 1.00 95.25 202 THR A C 1
ATOM 1609 O O . THR A 1 202 ? 6.304 -5.884 -12.763 1.00 95.25 202 THR A O 1
ATOM 1612 N N . LYS A 1 203 ? 7.808 -6.179 -14.413 1.00 95.81 203 LYS A N 1
ATOM 1613 C CA . LYS A 1 203 ? 8.560 -7.232 -13.705 1.00 95.81 203 LYS A CA 1
ATOM 1614 C C . LYS A 1 203 ? 9.081 -6.741 -12.358 1.00 95.81 203 LYS A C 1
ATOM 1616 O O . LYS A 1 203 ? 9.007 -7.472 -11.372 1.00 95.81 203 LYS A O 1
ATOM 1621 N N . LEU A 1 204 ? 9.582 -5.507 -12.301 1.00 95.38 204 LEU A N 1
ATOM 1622 C CA . LEU A 1 204 ? 10.105 -4.931 -11.067 1.00 95.38 204 LEU A CA 1
ATOM 1623 C C . LEU A 1 204 ? 9.007 -4.718 -10.016 1.00 95.38 204 LEU A C 1
ATOM 1625 O O . LEU A 1 204 ? 9.193 -5.092 -8.860 1.00 95.38 204 LEU A O 1
ATOM 1629 N N . VAL A 1 205 ? 7.848 -4.187 -10.409 1.00 95.94 205 VAL A N 1
ATOM 1630 C CA . VAL A 1 205 ? 6.695 -4.047 -9.506 1.00 95.94 205 VAL A CA 1
ATOM 1631 C C . VAL A 1 205 ? 6.201 -5.418 -9.028 1.00 95.94 205 VAL A C 1
ATOM 1633 O O . VAL A 1 205 ? 5.960 -5.593 -7.835 1.00 95.94 205 VAL A O 1
ATOM 1636 N N . GLN A 1 206 ? 6.117 -6.418 -9.915 1.00 96.44 206 GLN A N 1
ATOM 1637 C CA . GLN A 1 206 ? 5.778 -7.794 -9.528 1.00 96.44 206 GLN A CA 1
ATOM 1638 C C . GLN A 1 206 ? 6.776 -8.354 -8.508 1.00 96.44 206 GLN A C 1
ATOM 1640 O O . GLN A 1 206 ? 6.372 -8.972 -7.525 1.00 96.44 206 GLN A O 1
ATOM 1645 N N . ALA A 1 207 ? 8.070 -8.101 -8.702 1.00 96.81 207 ALA A N 1
ATOM 1646 C CA . ALA A 1 207 ? 9.112 -8.560 -7.795 1.00 96.81 207 ALA A CA 1
ATOM 1647 C C . ALA A 1 207 ? 9.043 -7.887 -6.422 1.00 96.81 207 ALA A C 1
ATOM 1649 O O . ALA A 1 207 ? 9.159 -8.560 -5.393 1.00 96.81 207 ALA A O 1
ATOM 1650 N N . TYR A 1 208 ? 8.770 -6.583 -6.401 1.00 97.19 208 TYR A N 1
ATOM 1651 C CA . TYR A 1 208 ? 8.527 -5.841 -5.172 1.00 97.19 208 TYR A CA 1
ATOM 1652 C C . TYR A 1 208 ? 7.304 -6.392 -4.425 1.00 97.19 208 TYR A C 1
ATOM 1654 O O . TYR A 1 208 ? 7.402 -6.727 -3.244 1.00 97.19 208 TYR A O 1
ATOM 1662 N N . ASN A 1 209 ? 6.173 -6.570 -5.117 1.00 97.31 209 ASN A N 1
ATOM 1663 C CA . ASN A 1 209 ? 4.946 -7.124 -4.538 1.00 97.31 209 ASN A CA 1
ATOM 1664 C C . ASN A 1 209 ? 5.124 -8.568 -4.048 1.00 97.31 209 ASN A C 1
ATOM 1666 O O . ASN A 1 209 ? 4.582 -8.931 -3.006 1.00 97.31 209 ASN A O 1
ATOM 1670 N N . TRP A 1 210 ? 5.912 -9.391 -4.745 1.00 96.88 210 TRP A N 1
ATOM 1671 C CA . TRP A 1 210 ? 6.217 -10.758 -4.316 1.00 96.88 210 TRP A CA 1
ATOM 1672 C C . TRP A 1 210 ? 6.932 -10.775 -2.954 1.00 96.88 210 TRP A C 1
ATOM 1674 O O . TRP A 1 210 ? 6.520 -11.501 -2.040 1.00 96.88 210 TRP A O 1
ATOM 1684 N N . LYS A 1 211 ? 7.942 -9.911 -2.779 1.00 97.31 211 LYS A N 1
ATOM 1685 C CA . LYS A 1 211 ? 8.681 -9.742 -1.514 1.00 97.31 211 LYS A CA 1
ATOM 1686 C C . LYS A 1 211 ? 7.816 -9.116 -0.422 1.00 97.31 211 LYS A C 1
ATOM 1688 O O . LYS A 1 211 ? 7.810 -9.603 0.710 1.00 97.31 211 LYS A O 1
ATOM 1693 N N . LEU A 1 212 ? 7.056 -8.074 -0.760 1.00 97.50 212 LEU A N 1
ATOM 1694 C CA . LEU A 1 212 ? 6.116 -7.420 0.148 1.00 97.50 212 LEU A CA 1
ATOM 1695 C C . LEU A 1 212 ? 5.093 -8.423 0.684 1.00 97.50 212 LEU A C 1
ATOM 1697 O O . LEU A 1 212 ? 4.950 -8.568 1.896 1.00 97.50 212 LEU A O 1
ATOM 1701 N N . GLY A 1 213 ? 4.454 -9.181 -0.206 1.00 97.25 213 GLY A N 1
ATOM 1702 C CA . GLY A 1 213 ? 3.471 -10.193 0.154 1.00 97.25 213 GLY A CA 1
ATOM 1703 C C . GLY A 1 213 ? 4.049 -11.270 1.070 1.00 97.25 213 GLY A C 1
ATOM 1704 O O . GLY A 1 213 ? 3.380 -11.686 2.012 1.00 97.25 213 GLY A O 1
ATOM 1705 N N . ALA A 1 214 ? 5.300 -11.697 0.858 1.00 97.00 214 ALA A N 1
ATOM 1706 C CA . ALA A 1 214 ? 5.965 -12.642 1.757 1.00 97.00 214 ALA A CA 1
ATOM 1707 C C . ALA A 1 214 ? 6.142 -12.076 3.180 1.00 97.00 214 ALA A C 1
ATOM 1709 O O . ALA A 1 214 ? 5.826 -12.762 4.153 1.00 97.00 214 ALA A O 1
ATOM 1710 N N . LYS A 1 215 ? 6.576 -10.815 3.312 1.00 97.31 215 LYS A N 1
ATOM 1711 C CA . LYS A 1 215 ? 6.740 -10.145 4.615 1.00 97.31 215 LYS A CA 1
ATOM 1712 C C . LYS A 1 215 ? 5.406 -9.931 5.320 1.00 97.31 215 LYS A C 1
ATOM 1714 O O . LYS A 1 215 ? 5.279 -10.264 6.493 1.00 97.31 215 LYS A O 1
ATOM 1719 N N . VAL A 1 216 ? 4.402 -9.448 4.593 1.00 97.00 216 VAL A N 1
ATOM 1720 C CA . VAL A 1 216 ? 3.047 -9.224 5.115 1.00 97.00 216 VAL A CA 1
ATOM 1721 C C . VAL A 1 216 ? 2.454 -10.537 5.637 1.00 97.00 216 VAL A C 1
ATOM 1723 O O . VAL A 1 216 ? 2.023 -10.600 6.788 1.00 97.00 216 VAL A O 1
ATOM 1726 N N . ARG A 1 217 ? 2.552 -11.626 4.859 1.00 96.00 217 ARG A N 1
ATOM 1727 C CA . ARG A 1 217 ? 2.105 -12.958 5.299 1.00 96.00 217 ARG A CA 1
ATOM 1728 C C . ARG A 1 217 ? 2.874 -13.483 6.509 1.00 96.00 217 ARG A C 1
ATOM 1730 O O . ARG A 1 217 ? 2.262 -14.088 7.380 1.00 96.00 217 ARG A O 1
ATOM 1737 N N . SER A 1 218 ? 4.185 -13.240 6.604 1.00 96.44 218 SER A N 1
ATOM 1738 C CA . SER A 1 218 ? 4.983 -13.687 7.761 1.00 96.44 218 SER A CA 1
ATOM 1739 C C . SER A 1 218 ? 4.544 -13.060 9.092 1.00 96.44 218 SER A C 1
ATOM 1741 O O . SER A 1 218 ? 4.808 -13.616 10.154 1.00 96.44 218 SER A O 1
ATOM 1743 N N . LEU A 1 219 ? 3.831 -11.929 9.030 1.00 95.56 219 LEU A N 1
ATOM 1744 C CA . LEU A 1 219 ? 3.266 -11.228 10.183 1.00 95.56 219 LEU A CA 1
ATOM 1745 C C . LEU A 1 219 ? 1.788 -11.578 10.429 1.00 95.56 219 LEU A C 1
ATOM 1747 O O . LEU A 1 219 ? 1.150 -10.954 11.277 1.00 95.56 219 LEU A O 1
ATOM 1751 N N . ASN A 1 220 ? 1.241 -12.565 9.708 1.00 92.00 220 ASN A N 1
ATOM 1752 C CA . ASN A 1 220 ? -0.186 -12.903 9.689 1.00 92.00 220 ASN A CA 1
ATOM 1753 C C . ASN A 1 220 ? -1.080 -11.708 9.308 1.00 92.00 220 ASN A C 1
ATOM 1755 O O . ASN A 1 220 ? -2.182 -11.556 9.831 1.00 92.00 220 ASN A O 1
ATOM 1759 N N . LEU A 1 221 ? -0.584 -10.845 8.420 1.00 94.31 221 LEU A N 1
ATOM 1760 C CA . LEU A 1 221 ? -1.349 -9.767 7.805 1.00 94.31 221 LEU A CA 1
ATOM 1761 C C . LEU A 1 221 ? -1.711 -10.131 6.362 1.00 94.31 221 LEU A C 1
ATOM 1763 O O . LEU A 1 221 ? -1.177 -11.084 5.786 1.00 94.31 221 LEU A O 1
ATOM 1767 N N . VAL A 1 222 ? -2.601 -9.339 5.765 1.00 94.88 222 VAL A N 1
ATOM 1768 C CA . VAL A 1 222 ? -3.103 -9.562 4.406 1.00 94.88 222 VAL A CA 1
ATOM 1769 C C . VAL A 1 222 ? -2.595 -8.475 3.468 1.00 94.88 222 VAL A C 1
ATOM 1771 O O . VAL A 1 222 ? -2.681 -7.280 3.761 1.00 94.88 222 VAL A O 1
ATOM 1774 N N . MET A 1 223 ? -2.066 -8.899 2.318 1.00 97.12 223 MET A N 1
ATOM 1775 C CA . MET A 1 223 ? -1.793 -7.998 1.206 1.00 97.12 223 MET A CA 1
ATOM 1776 C C . MET A 1 223 ? -3.009 -7.989 0.281 1.00 97.12 223 MET A C 1
ATOM 1778 O O . MET A 1 223 ? -3.399 -9.033 -0.236 1.00 97.12 223 MET A O 1
ATOM 1782 N N . VAL A 1 224 ? -3.598 -6.815 0.084 1.00 97.19 224 VAL A N 1
ATOM 1783 C CA . VAL A 1 224 ? -4.695 -6.595 -0.856 1.00 97.19 224 VAL A CA 1
ATOM 1784 C C . VAL A 1 224 ? -4.087 -6.471 -2.242 1.00 97.19 224 VAL A C 1
ATOM 1786 O O . VAL A 1 224 ? -3.494 -5.446 -2.580 1.00 97.19 224 VAL A O 1
ATOM 1789 N N . ASP A 1 225 ? -4.229 -7.536 -3.021 1.00 95.62 225 ASP A N 1
ATOM 1790 C CA . ASP A 1 225 ? -3.692 -7.637 -4.370 1.00 95.62 225 ASP A CA 1
ATOM 1791 C C . ASP A 1 225 ? -4.818 -7.923 -5.366 1.00 95.62 225 ASP A C 1
ATOM 1793 O O . ASP A 1 225 ? -5.527 -8.927 -5.278 1.00 95.62 225 ASP A O 1
ATOM 1797 N N . ARG A 1 226 ? -4.989 -6.999 -6.311 1.00 96.31 226 ARG A N 1
ATOM 1798 C CA . ARG A 1 226 ? -5.982 -7.059 -7.390 1.00 96.31 226 ARG A CA 1
ATOM 1799 C C . ARG A 1 226 ? -5.306 -7.055 -8.762 1.00 96.31 226 ARG A C 1
ATOM 1801 O O . ARG A 1 226 ? -5.888 -6.590 -9.739 1.00 96.31 226 ARG A O 1
ATOM 1808 N N . TRP A 1 227 ? -4.076 -7.567 -8.856 1.00 95.75 227 TRP A N 1
ATOM 1809 C CA . TRP A 1 227 ? -3.291 -7.585 -10.094 1.00 95.75 227 TRP A CA 1
ATOM 1810 C C . TRP A 1 227 ? -4.071 -8.148 -11.286 1.00 95.75 227 TRP A C 1
ATOM 1812 O O . TRP A 1 227 ? -4.120 -7.527 -12.346 1.00 95.75 227 TRP A O 1
ATOM 1822 N N . ASN A 1 228 ? -4.733 -9.292 -11.105 1.00 95.38 228 ASN A N 1
ATOM 1823 C CA . ASN A 1 228 ? -5.496 -9.949 -12.171 1.00 95.38 228 ASN A CA 1
ATOM 1824 C C . ASN A 1 228 ? -6.734 -9.148 -12.600 1.00 95.38 228 ASN A C 1
ATOM 1826 O O . ASN A 1 228 ? -7.126 -9.207 -13.759 1.00 95.38 228 ASN A O 1
ATOM 1830 N N . ASP A 1 229 ? -7.329 -8.371 -11.693 1.00 97.00 229 ASP A N 1
ATOM 1831 C CA . ASP A 1 229 ? -8.473 -7.515 -12.015 1.00 97.00 229 ASP A CA 1
ATOM 1832 C C . ASP A 1 229 ? -8.030 -6.261 -12.795 1.00 97.00 229 ASP A C 1
ATOM 1834 O O . ASP A 1 229 ? -8.746 -5.772 -13.677 1.00 97.00 229 ASP A O 1
ATOM 1838 N N . LEU A 1 230 ? -6.824 -5.764 -12.491 1.00 96.75 230 LEU A N 1
ATOM 1839 C CA . LEU A 1 230 ? -6.236 -4.547 -13.056 1.00 96.75 230 LEU A CA 1
ATOM 1840 C C . LEU A 1 230 ? -5.439 -4.776 -14.350 1.00 96.75 230 LEU A C 1
ATOM 1842 O O . LEU A 1 230 ? -5.153 -3.806 -15.054 1.00 96.75 230 LEU A O 1
ATOM 1846 N N . THR A 1 231 ? -5.084 -6.020 -14.684 1.00 96.81 231 THR A N 1
ATOM 1847 C CA . THR A 1 231 ? -4.229 -6.339 -15.839 1.00 96.81 231 THR A CA 1
ATOM 1848 C C . THR A 1 231 ? -4.916 -7.169 -16.921 1.00 96.81 231 THR A C 1
ATOM 1850 O O . THR A 1 231 ? -5.883 -7.882 -16.678 1.00 96.81 231 THR A O 1
ATOM 1853 N N . ALA A 1 232 ? -4.404 -7.046 -18.144 1.00 94.88 232 ALA A N 1
ATOM 1854 C CA . ALA A 1 232 ? -4.639 -7.946 -19.266 1.00 94.88 232 ALA A CA 1
ATOM 1855 C C . ALA A 1 232 ? -3.269 -8.285 -19.869 1.00 94.88 232 ALA A C 1
ATOM 1857 O O . ALA A 1 232 ? -2.438 -7.392 -20.049 1.00 94.88 232 ALA A O 1
ATOM 1858 N N . ASP A 1 233 ? -3.001 -9.572 -20.101 1.00 90.56 233 ASP A N 1
ATOM 1859 C CA . ASP A 1 233 ? -1.691 -10.079 -20.547 1.00 90.56 233 ASP A CA 1
ATOM 1860 C C . ASP A 1 233 ? -0.518 -9.638 -19.646 1.00 90.56 233 ASP A C 1
ATOM 1862 O O . ASP A 1 233 ? 0.604 -9.409 -20.093 1.00 90.56 233 ASP A O 1
ATOM 1866 N N . GLY A 1 234 ? -0.789 -9.490 -18.345 1.00 90.94 234 GLY A N 1
ATOM 1867 C CA . GLY A 1 234 ? 0.190 -9.064 -17.344 1.00 90.94 234 GLY A CA 1
ATOM 1868 C C . GLY A 1 234 ? 0.483 -7.560 -17.316 1.00 90.94 234 GLY A C 1
ATOM 1869 O O . GLY A 1 234 ? 1.253 -7.132 -16.463 1.00 90.94 234 GLY A O 1
ATOM 1870 N N . LEU A 1 235 ? -0.137 -6.754 -18.184 1.00 95.56 235 LEU A N 1
ATOM 1871 C CA . LEU A 1 235 ? 0.036 -5.298 -18.246 1.00 95.56 235 LEU A CA 1
ATOM 1872 C C . LEU A 1 235 ? -1.231 -4.560 -17.804 1.00 95.56 235 LEU A C 1
ATOM 1874 O O . LEU A 1 235 ? -2.334 -5.081 -17.948 1.00 95.56 235 LEU A O 1
ATOM 1878 N N . LEU A 1 236 ? -1.088 -3.326 -17.306 1.00 96.56 236 LEU A N 1
ATOM 1879 C CA . LEU A 1 236 ? -2.220 -2.500 -16.865 1.00 96.56 236 LEU A CA 1
ATOM 1880 C C . LEU A 1 236 ? -3.280 -2.358 -17.971 1.00 96.56 236 LEU A C 1
ATOM 1882 O O . LEU A 1 236 ? -2.966 -2.028 -19.121 1.00 96.56 236 LEU A O 1
ATOM 1886 N N . ARG A 1 237 ? -4.549 -2.589 -17.627 1.00 96.69 237 ARG A N 1
ATOM 1887 C CA . ARG A 1 237 ? -5.661 -2.366 -18.557 1.00 96.69 237 ARG A CA 1
ATOM 1888 C C . ARG A 1 237 ? -5.834 -0.859 -18.814 1.00 96.69 237 ARG A C 1
ATOM 1890 O O . ARG A 1 237 ? -5.767 -0.089 -17.854 1.00 96.69 237 ARG A O 1
ATOM 1897 N N . PRO A 1 238 ? -6.076 -0.418 -20.063 1.00 94.81 238 PRO A N 1
ATOM 1898 C CA . PRO A 1 238 ? -6.140 1.008 -20.397 1.00 94.81 238 PRO A CA 1
ATOM 1899 C C . PRO A 1 238 ? -7.143 1.822 -19.566 1.00 94.81 238 PRO A C 1
ATOM 1901 O O . PRO A 1 238 ? -6.875 2.968 -19.234 1.00 94.81 238 PRO A O 1
ATOM 1904 N N . GLU A 1 239 ? -8.277 1.238 -19.180 1.00 95.75 239 GLU A N 1
ATOM 1905 C CA . GLU A 1 239 ? -9.304 1.894 -18.359 1.00 95.75 239 GLU A CA 1
ATOM 1906 C C . GLU A 1 239 ? -8.883 2.164 -16.905 1.00 95.75 239 GLU A C 1
ATOM 1908 O O . GLU A 1 239 ? -9.600 2.860 -16.182 1.00 95.75 239 GLU A O 1
ATOM 1913 N N . PHE A 1 240 ? -7.759 1.595 -16.463 1.00 96.56 240 PHE A N 1
ATOM 1914 C CA . PHE A 1 240 ? -7.173 1.838 -15.146 1.00 96.56 240 PHE A CA 1
ATOM 1915 C C . PHE A 1 240 ? -5.904 2.695 -15.204 1.00 96.56 240 PHE A C 1
ATOM 1917 O O . PHE A 1 240 ? -5.309 2.944 -14.159 1.00 96.56 240 PHE A O 1
ATOM 1924 N N . ASP A 1 241 ? -5.504 3.167 -16.385 1.00 93.25 241 ASP A N 1
ATOM 1925 C CA . ASP A 1 241 ? -4.422 4.137 -16.531 1.00 93.25 241 ASP A CA 1
ATOM 1926 C C . ASP A 1 241 ? -4.976 5.556 -16.339 1.00 93.25 241 ASP A C 1
ATOM 1928 O O . ASP A 1 241 ? -5.860 5.987 -17.082 1.00 93.25 241 ASP A O 1
ATOM 1932 N N . PHE A 1 242 ? -4.505 6.265 -15.310 1.00 89.19 242 PHE A N 1
ATOM 1933 C CA . PHE A 1 242 ? -5.013 7.594 -14.961 1.00 89.19 242 PHE A CA 1
ATOM 1934 C C . PHE A 1 242 ? -4.018 8.709 -15.294 1.00 89.19 242 PHE A C 1
ATOM 1936 O O . PHE A 1 242 ? -4.305 9.562 -16.130 1.00 89.19 242 PHE A O 1
ATOM 1943 N N . ASP A 1 243 ? -2.847 8.712 -14.655 1.00 87.00 243 ASP A N 1
ATOM 1944 C CA . ASP A 1 243 ? -1.855 9.790 -14.783 1.00 87.00 243 ASP A CA 1
ATOM 1945 C C . ASP A 1 243 ? -0.413 9.297 -14.985 1.00 87.00 243 ASP A C 1
ATOM 1947 O O . ASP A 1 243 ? 0.539 10.083 -14.915 1.00 87.00 243 ASP A O 1
ATOM 1951 N N . GLY A 1 244 ? -0.255 8.004 -15.274 1.00 85.06 244 GLY A N 1
ATOM 1952 C CA . GLY A 1 244 ? 1.034 7.334 -15.415 1.00 85.06 244 GLY A CA 1
ATOM 1953 C C . GLY A 1 244 ? 1.481 6.554 -14.174 1.00 85.06 244 GLY A C 1
ATOM 1954 O O . GLY A 1 244 ? 2.368 5.707 -14.295 1.00 85.06 244 GLY A O 1
ATOM 1955 N N . VAL A 1 245 ? 0.878 6.802 -13.004 1.00 88.06 245 VAL A N 1
ATOM 1956 C CA . VAL A 1 245 ? 1.306 6.205 -11.723 1.00 88.06 245 VAL A CA 1
ATOM 1957 C C . VAL A 1 245 ? 0.132 5.645 -10.921 1.00 88.06 245 VAL A C 1
ATOM 1959 O O . VAL A 1 245 ? 0.234 4.560 -10.347 1.00 88.06 245 VAL A O 1
ATOM 1962 N N . HIS A 1 246 ? -0.992 6.356 -10.884 1.00 91.94 246 HIS A N 1
ATOM 1963 C CA . HIS A 1 246 ? -2.136 5.997 -10.053 1.00 91.94 246 HIS A CA 1
ATOM 1964 C C . HIS A 1 246 ? -3.215 5.250 -10.841 1.00 91.94 246 HIS A C 1
ATOM 1966 O O . HIS A 1 246 ? -3.373 5.424 -12.050 1.00 91.94 246 HIS A O 1
ATOM 1972 N N . VAL A 1 247 ? -4.014 4.460 -10.120 1.00 93.50 247 VAL A N 1
ATOM 1973 C CA . VAL A 1 247 ? -5.287 3.938 -10.631 1.00 93.50 247 VAL A CA 1
ATOM 1974 C C . VAL A 1 247 ? -6.408 4.957 -10.396 1.00 93.50 247 VAL A C 1
ATOM 1976 O O . VAL A 1 247 ? -6.384 5.673 -9.389 1.00 93.50 247 VAL A O 1
ATOM 1979 N N . PRO A 1 248 ? -7.433 5.019 -11.266 1.00 95.00 248 PRO A N 1
ATOM 1980 C CA . PRO A 1 248 ? -8.592 5.874 -11.044 1.00 95.00 248 PRO A CA 1
ATOM 1981 C C . PRO A 1 248 ? -9.448 5.349 -9.874 1.00 95.00 248 PRO A C 1
ATOM 1983 O O . PRO A 1 248 ? -9.305 4.186 -9.476 1.00 95.00 248 PRO A O 1
ATOM 1986 N N . PRO A 1 249 ? -10.428 6.132 -9.374 1.00 93.88 249 PRO A N 1
ATOM 1987 C CA . PRO A 1 249 ? -11.317 5.714 -8.283 1.00 93.88 249 PRO A CA 1
ATOM 1988 C C . PRO A 1 249 ? -11.995 4.351 -8.493 1.00 93.88 249 PRO A C 1
ATOM 1990 O O . PRO A 1 249 ? -12.223 3.617 -7.536 1.00 93.88 249 PRO A O 1
ATOM 1993 N N . LYS A 1 250 ? -12.273 3.964 -9.747 1.00 94.56 250 LYS A N 1
ATOM 1994 C CA . LYS A 1 250 ? -12.804 2.632 -10.079 1.00 94.56 250 LYS A CA 1
ATOM 1995 C C . LYS A 1 250 ? -11.819 1.501 -9.745 1.00 94.56 250 LYS A C 1
ATOM 1997 O O . LYS A 1 250 ? -12.248 0.469 -9.245 1.00 94.56 250 LYS A O 1
ATOM 2002 N N . GLY A 1 251 ? -10.525 1.683 -10.012 1.00 95.50 251 GLY A N 1
ATOM 2003 C CA . GLY A 1 251 ? -9.487 0.707 -9.660 1.00 95.50 251 GLY A CA 1
ATOM 2004 C C . GLY A 1 251 ? -9.227 0.671 -8.153 1.00 95.50 251 GLY A C 1
ATOM 2005 O O . GLY A 1 251 ? -9.140 -0.404 -7.568 1.00 95.50 251 GLY A O 1
ATOM 2006 N N . ALA A 1 252 ? -9.213 1.839 -7.507 1.00 95.62 252 ALA A N 1
ATOM 2007 C CA . ALA A 1 252 ? -9.131 1.946 -6.050 1.00 95.62 252 ALA A CA 1
ATOM 2008 C C . ALA A 1 252 ? -10.296 1.220 -5.357 1.00 95.62 252 ALA A C 1
ATOM 2010 O O . ALA A 1 252 ? -10.094 0.473 -4.404 1.00 95.62 252 ALA A O 1
ATOM 2011 N N . ARG A 1 253 ? -11.516 1.336 -5.894 1.00 95.25 253 ARG A N 1
ATOM 2012 C CA . ARG A 1 253 ? -12.672 0.592 -5.386 1.00 95.25 253 ARG A CA 1
ATOM 2013 C C . ARG A 1 253 ? -12.463 -0.927 -5.411 1.00 95.25 253 ARG A C 1
ATOM 2015 O O . ARG A 1 253 ? -12.827 -1.571 -4.437 1.00 95.25 253 ARG A O 1
ATOM 2022 N N . LEU A 1 254 ? -11.853 -1.496 -6.455 1.00 95.81 254 LEU A N 1
ATOM 2023 C CA . LEU A 1 254 ? -11.578 -2.943 -6.519 1.00 95.81 254 LEU A CA 1
ATOM 2024 C C . LEU A 1 254 ? -10.625 -3.404 -5.406 1.00 95.81 254 LEU A C 1
ATOM 2026 O O . LEU A 1 254 ? -10.811 -4.472 -4.819 1.00 95.81 254 LEU A O 1
ATOM 2030 N N . LEU A 1 255 ? -9.608 -2.592 -5.104 1.00 96.44 255 LEU A N 1
ATOM 2031 C CA . LEU A 1 255 ? -8.682 -2.840 -3.996 1.00 96.44 255 LEU A CA 1
ATOM 2032 C C . LEU A 1 255 ? -9.430 -2.781 -2.660 1.00 96.44 255 LEU A C 1
ATOM 2034 O O . LEU A 1 255 ? -9.361 -3.723 -1.873 1.00 96.44 255 LEU A O 1
ATOM 2038 N N . LEU A 1 256 ? -10.238 -1.742 -2.440 1.00 95.25 256 LEU A N 1
ATOM 2039 C CA . LEU A 1 256 ? -11.029 -1.619 -1.217 1.00 95.25 256 LEU A CA 1
ATOM 2040 C C . LEU A 1 256 ? -12.051 -2.758 -1.061 1.00 95.25 256 LEU A C 1
ATOM 2042 O O . LEU A 1 256 ? -12.205 -3.296 0.029 1.00 95.25 256 LEU A O 1
ATOM 2046 N N . GLU A 1 257 ? -12.694 -3.194 -2.144 1.00 94.19 257 GLU A N 1
ATOM 2047 C CA . GLU A 1 257 ? -13.565 -4.375 -2.143 1.00 94.19 257 GLU A CA 1
ATOM 2048 C C . GLU A 1 257 ? -12.787 -5.661 -1.815 1.00 94.19 257 GLU A C 1
ATOM 2050 O O . GLU A 1 257 ? -13.318 -6.521 -1.125 1.00 94.19 257 GLU A O 1
ATOM 2055 N N . GLY A 1 258 ? -11.516 -5.788 -2.221 1.00 94.25 258 GLY A N 1
ATOM 2056 C CA . GLY A 1 258 ? -10.634 -6.887 -1.792 1.00 94.25 258 GLY A CA 1
ATOM 2057 C C . GLY A 1 258 ? -10.345 -6.913 -0.301 1.00 94.25 258 GLY A C 1
ATOM 2058 O O . GLY A 1 258 ? -10.397 -7.979 0.307 1.00 94.25 258 GLY A O 1
ATOM 2059 N N . LEU A 1 259 ? -10.118 -5.747 0.299 1.00 94.88 259 LEU A N 1
ATOM 2060 C CA . LEU A 1 259 ? -10.007 -5.630 1.750 1.00 94.88 259 LEU A CA 1
ATOM 2061 C C . LEU A 1 259 ? -11.305 -6.058 2.442 1.00 94.88 259 LEU A C 1
ATOM 2063 O O . LEU A 1 259 ? -11.263 -6.807 3.414 1.00 94.88 259 LEU A O 1
ATOM 2067 N N . ILE A 1 260 ? -12.454 -5.581 1.956 1.00 92.50 260 ILE A N 1
ATOM 2068 C CA . ILE A 1 260 ? -13.755 -5.893 2.558 1.00 92.50 260 ILE A CA 1
ATOM 2069 C C . ILE A 1 260 ? -14.097 -7.383 2.428 1.00 92.50 260 ILE A C 1
ATOM 2071 O O . ILE A 1 260 ? -14.574 -7.962 3.403 1.00 92.50 260 ILE A O 1
ATOM 2075 N N . ASP A 1 261 ? -13.828 -7.999 1.273 1.00 90.62 261 ASP A N 1
ATOM 2076 C CA . ASP A 1 261 ? -14.033 -9.433 1.037 1.00 90.62 261 ASP A CA 1
ATOM 2077 C C . ASP A 1 261 ? -13.261 -10.269 2.081 1.00 90.62 261 ASP A C 1
ATOM 2079 O O . ASP A 1 261 ? -13.865 -11.053 2.814 1.00 90.62 261 ASP A O 1
ATOM 2083 N N . ASP A 1 262 ? -11.958 -10.016 2.258 1.00 90.25 262 ASP A N 1
ATOM 2084 C CA . ASP A 1 262 ? -11.148 -10.712 3.271 1.00 90.25 262 ASP A CA 1
ATOM 2085 C C . ASP A 1 262 ? -11.620 -10.429 4.707 1.00 90.25 262 ASP A C 1
ATOM 2087 O O . ASP A 1 262 ? -11.742 -11.333 5.539 1.00 90.25 262 ASP A O 1
ATOM 2091 N N . ALA A 1 263 ? -11.925 -9.168 5.014 1.00 87.06 263 ALA A N 1
ATOM 2092 C CA . ALA A 1 263 ? -12.391 -8.750 6.332 1.00 87.06 263 ALA A CA 1
ATOM 2093 C C . ALA A 1 263 ? -13.694 -9.445 6.756 1.00 87.06 263 ALA A C 1
ATOM 2095 O O . ALA A 1 263 ? -13.976 -9.568 7.953 1.00 87.06 263 ALA A O 1
ATOM 2096 N N . ILE A 1 264 ? -14.507 -9.844 5.780 1.00 81.88 264 ILE A N 1
ATOM 2097 C CA . ILE A 1 264 ? -15.762 -10.560 5.964 1.00 81.88 264 ILE A CA 1
ATOM 2098 C C . ILE A 1 264 ? -15.529 -12.056 6.162 1.00 81.88 264 ILE A C 1
ATOM 2100 O O . ILE A 1 264 ? -16.172 -12.634 7.045 1.00 81.88 264 ILE A O 1
ATOM 2104 N N . ASP A 1 265 ? -14.611 -12.657 5.415 1.00 77.88 265 ASP A N 1
ATOM 2105 C CA . ASP A 1 265 ? -14.284 -14.081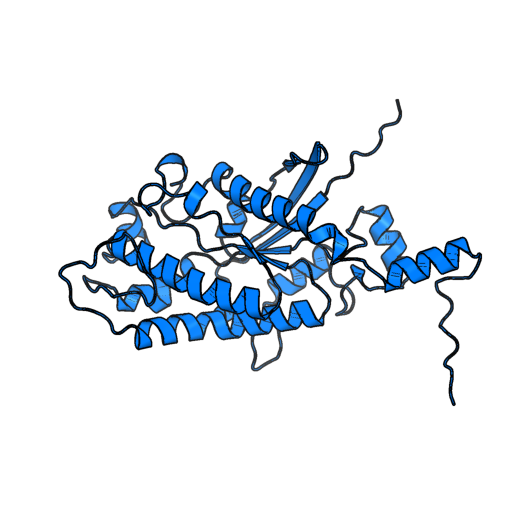 5.528 1.00 77.88 265 ASP A CA 1
ATOM 2106 C C . ASP A 1 265 ? -13.502 -14.390 6.819 1.00 77.88 265 ASP A C 1
ATOM 2108 O O . ASP A 1 265 ? -13.690 -15.432 7.448 1.00 77.88 265 ASP A O 1
ATOM 2112 N N . SER A 1 266 ? -12.699 -13.438 7.301 1.00 70.06 266 SER A N 1
ATOM 2113 C CA . SER A 1 266 ? -11.878 -13.561 8.517 1.00 70.06 266 SER A CA 1
ATOM 2114 C C . SER A 1 266 ? -12.612 -13.244 9.834 1.00 70.06 266 SER A C 1
ATOM 2116 O O . SER A 1 266 ? -12.002 -13.247 10.909 1.00 70.06 266 SER A O 1
ATOM 2118 N N . ARG A 1 267 ? -13.936 -13.009 9.800 1.00 57.81 267 ARG A N 1
ATOM 2119 C CA . ARG A 1 267 ? -14.745 -12.542 10.951 1.00 57.81 267 ARG A CA 1
ATOM 2120 C C . ARG A 1 267 ? -14.614 -13.388 12.226 1.00 57.81 267 ARG A C 1
ATOM 2122 O O . ARG A 1 267 ? -14.712 -12.834 13.320 1.00 57.81 267 ARG A O 1
ATOM 2129 N N . GLY A 1 268 ? -14.379 -14.697 12.107 1.00 48.66 268 GLY A N 1
ATOM 2130 C CA . GLY A 1 268 ? -14.233 -15.611 13.250 1.00 48.66 268 GLY A CA 1
ATOM 2131 C C . GLY A 1 268 ? -12.904 -15.495 14.010 1.00 48.66 268 GLY A C 1
ATOM 2132 O O . GLY A 1 268 ? -12.818 -15.942 15.150 1.00 48.66 268 GLY A O 1
ATOM 2133 N N . LEU A 1 269 ? -11.880 -14.878 13.411 1.00 49.66 269 LEU A N 1
ATOM 2134 C CA . LEU A 1 269 ? -10.518 -14.828 13.959 1.00 49.66 269 LEU A CA 1
ATOM 2135 C C . LEU A 1 269 ? -10.220 -13.539 14.740 1.00 49.66 269 LEU A C 1
ATOM 2137 O O . LEU A 1 269 ? -9.161 -13.418 15.353 1.00 49.66 269 LEU A O 1
ATOM 2141 N N . VAL A 1 270 ? -11.142 -12.569 14.731 1.00 57.38 270 VAL A N 1
ATOM 2142 C CA . VAL A 1 270 ? -10.904 -11.211 15.251 1.00 57.38 270 VAL A CA 1
ATOM 2143 C C . VAL A 1 270 ? -11.948 -10.810 16.297 1.00 57.38 270 VAL A C 1
ATOM 2145 O O . VAL A 1 270 ? -12.547 -9.733 16.252 1.00 57.38 270 VAL A O 1
ATOM 2148 N N . ALA A 1 271 ? -12.195 -11.697 17.261 1.00 55.12 271 ALA A N 1
ATOM 2149 C CA . ALA A 1 271 ? -13.019 -11.379 18.421 1.00 55.12 271 ALA A CA 1
ATOM 2150 C C . ALA A 1 271 ? -12.236 -10.496 19.411 1.00 55.12 271 ALA A C 1
ATOM 2152 O O . ALA A 1 271 ? -11.115 -10.817 19.802 1.00 55.12 271 ALA A O 1
ATOM 2153 N N . ASN A 1 272 ? -12.841 -9.392 19.860 1.00 54.69 272 ASN A N 1
ATOM 2154 C CA . ASN A 1 272 ? -12.294 -8.559 20.934 1.00 54.69 272 ASN A CA 1
ATOM 2155 C C . ASN A 1 272 ? -12.615 -9.193 22.301 1.00 54.69 272 ASN A C 1
ATOM 2157 O O . ASN A 1 272 ? -13.461 -8.694 23.042 1.00 54.69 272 ASN A O 1
ATOM 2161 N N . HIS A 1 273 ? -12.000 -10.348 22.588 1.00 54.66 273 HIS A N 1
ATOM 2162 C CA . HIS A 1 273 ? -12.277 -11.169 23.777 1.00 54.66 273 HIS A CA 1
ATOM 2163 C C . HIS A 1 273 ? -12.264 -10.373 25.099 1.00 54.66 273 HIS A C 1
ATOM 2165 O O . HIS A 1 273 ? -13.209 -10.540 25.870 1.00 54.66 273 HIS A O 1
ATOM 2171 N N . PRO A 1 274 ? -11.307 -9.449 25.347 1.00 56.97 274 PRO A N 1
ATOM 2172 C CA . PRO A 1 274 ? -11.305 -8.640 26.569 1.00 56.97 274 PRO A CA 1
ATOM 2173 C C . PRO A 1 274 ? -12.567 -7.784 26.739 1.00 56.97 274 PRO A C 1
ATOM 2175 O O . PRO A 1 274 ? -13.097 -7.661 27.838 1.00 56.97 274 PRO A O 1
ATOM 2178 N N . ARG A 1 275 ? -13.111 -7.227 25.647 1.00 56.50 275 ARG A N 1
ATOM 2179 C CA . ARG A 1 275 ? -14.361 -6.453 25.709 1.00 56.50 275 ARG A CA 1
ATOM 2180 C C . ARG A 1 275 ? -15.602 -7.325 25.807 1.00 56.50 275 ARG A C 1
ATOM 2182 O O . ARG A 1 275 ? -16.561 -6.917 26.451 1.00 56.50 275 ARG A O 1
ATOM 2189 N N . TYR A 1 276 ? -15.613 -8.509 25.193 1.00 59.38 276 TYR A N 1
ATOM 2190 C CA . TYR A 1 276 ? -16.720 -9.451 25.386 1.00 59.38 276 TYR A CA 1
ATOM 2191 C C . TYR A 1 276 ? -16.837 -9.871 26.848 1.00 59.38 276 TYR A C 1
ATOM 2193 O O . TYR A 1 276 ? -17.943 -9.916 27.371 1.00 59.38 276 TYR A O 1
ATOM 2201 N N . GLU A 1 277 ? -15.713 -10.099 27.521 1.00 61.16 277 GLU A N 1
ATOM 2202 C CA . GLU A 1 277 ? -15.680 -10.363 28.958 1.00 61.16 277 GLU A CA 1
ATOM 2203 C C . GLU A 1 277 ? -16.264 -9.196 29.769 1.00 61.16 277 GLU A C 1
ATOM 2205 O O . GLU A 1 277 ? -17.088 -9.416 30.654 1.00 61.16 277 GLU A O 1
ATOM 2210 N N . LEU A 1 278 ? -15.948 -7.956 29.387 1.00 59.81 278 LEU A N 1
ATOM 2211 C CA . LEU A 1 278 ? -16.515 -6.738 29.972 1.00 59.81 278 LEU A CA 1
ATOM 2212 C C . LEU A 1 278 ? -18.047 -6.660 29.766 1.00 59.81 278 LEU A C 1
ATOM 2214 O O . LEU A 1 278 ? -18.791 -6.397 30.710 1.00 59.81 278 LEU A O 1
ATOM 2218 N N . TYR A 1 279 ? -18.550 -6.993 28.570 1.00 59.31 279 TYR A N 1
ATOM 2219 C CA . TYR A 1 279 ? -19.993 -7.112 28.302 1.00 59.31 279 TYR A CA 1
ATOM 2220 C C . TYR A 1 279 ? -20.663 -8.239 29.098 1.00 59.31 279 TYR A C 1
ATOM 2222 O O . TYR A 1 279 ? -21.774 -8.052 29.591 1.00 59.31 279 TYR A O 1
ATOM 2230 N N . TYR A 1 280 ? -20.008 -9.393 29.244 1.00 60.78 280 TYR A N 1
ATOM 2231 C CA . TYR A 1 280 ? -20.508 -10.481 30.083 1.00 60.78 280 TYR A CA 1
ATOM 2232 C C . TYR A 1 280 ? -20.580 -10.055 31.550 1.00 60.78 280 TYR A C 1
ATOM 2234 O O . TYR A 1 280 ? -21.583 -10.318 32.204 1.00 60.78 280 TYR A O 1
ATOM 2242 N N . GLN A 1 281 ? -19.576 -9.337 32.056 1.00 62.34 281 GLN A N 1
ATOM 2243 C CA . GLN A 1 281 ? -19.598 -8.778 33.408 1.00 62.34 281 GLN A CA 1
ATOM 2244 C C . GLN A 1 281 ? -20.781 -7.817 33.591 1.00 62.34 281 GLN A C 1
ATOM 2246 O O . GLN A 1 281 ? -21.547 -7.989 34.539 1.00 62.34 281 GLN A O 1
ATOM 2251 N N . MET A 1 282 ? -21.009 -6.896 32.644 1.00 62.09 282 MET A N 1
ATOM 2252 C CA . MET A 1 282 ? -22.187 -6.013 32.658 1.00 62.09 282 MET A CA 1
ATOM 2253 C C . MET A 1 282 ? -23.504 -6.791 32.656 1.00 62.09 282 MET A C 1
ATOM 2255 O O . MET A 1 282 ? -24.400 -6.490 33.442 1.00 62.09 282 MET A O 1
ATOM 2259 N N . ALA A 1 283 ? -23.629 -7.795 31.783 1.00 64.19 283 ALA A N 1
ATOM 2260 C CA . ALA A 1 283 ? -24.830 -8.622 31.670 1.00 64.19 283 ALA A CA 1
ATOM 2261 C C . ALA A 1 283 ? -25.098 -9.439 32.945 1.00 64.19 283 ALA A C 1
ATOM 2263 O O . ALA A 1 283 ? -26.250 -9.691 33.289 1.00 64.19 283 ALA A O 1
ATOM 2264 N N . CYS A 1 284 ? -24.043 -9.797 33.677 1.00 70.75 284 CYS A N 1
ATOM 2265 C CA . CYS A 1 284 ? -24.110 -10.449 34.982 1.00 70.75 284 CYS A CA 1
ATOM 2266 C C . CYS A 1 284 ? -24.330 -9.468 36.153 1.00 70.75 284 CYS A C 1
ATOM 2268 O O . CYS A 1 284 ? -24.262 -9.885 37.308 1.00 70.75 284 CYS A O 1
ATOM 2270 N N . GLY A 1 285 ? -24.571 -8.176 35.890 1.00 69.94 285 GLY A N 1
ATOM 2271 C CA . GLY A 1 285 ? -24.771 -7.152 36.923 1.00 69.94 285 GLY A CA 1
ATOM 2272 C C . GLY A 1 285 ? -23.498 -6.773 37.688 1.00 69.94 285 GLY A C 1
ATOM 2273 O O . GLY A 1 285 ? -23.578 -6.143 38.742 1.00 69.94 285 GLY A O 1
ATOM 2274 N N . LEU A 1 286 ? -22.325 -7.158 37.181 1.00 70.06 286 LEU A N 1
ATOM 2275 C CA . LEU A 1 286 ? -21.030 -6.783 37.739 1.00 70.06 286 LEU A CA 1
ATOM 2276 C C . LEU A 1 286 ? -20.612 -5.422 37.181 1.00 70.06 286 LEU A C 1
ATOM 2278 O O . LEU A 1 286 ? -20.888 -5.103 36.023 1.00 70.06 286 LEU A O 1
ATOM 2282 N N . ASN A 1 287 ? -19.917 -4.620 37.993 1.00 69.38 287 ASN A N 1
ATOM 2283 C CA . ASN A 1 287 ? -19.275 -3.417 37.476 1.00 69.38 287 ASN A CA 1
ATOM 2284 C C . ASN A 1 287 ? -18.085 -3.855 36.608 1.00 69.38 287 ASN A C 1
ATOM 2286 O O . ASN A 1 287 ? -17.114 -4.393 37.143 1.00 69.38 287 ASN A O 1
ATOM 2290 N N . PRO A 1 288 ? -18.140 -3.619 35.293 1.00 57.03 288 PRO A N 1
ATOM 2291 C CA . PRO A 1 288 ? -17.172 -4.172 34.358 1.00 57.03 288 PRO A CA 1
ATOM 2292 C C . PRO A 1 288 ? -15.861 -3.351 34.328 1.00 57.03 288 PRO A C 1
ATOM 2294 O O . PRO A 1 288 ? -14.886 -3.725 33.684 1.00 57.03 288 PRO A O 1
ATOM 2297 N N . PHE A 1 289 ? -15.847 -2.217 35.041 1.00 65.19 289 PHE A N 1
ATOM 2298 C CA . PHE A 1 289 ? -14.727 -1.292 35.195 1.00 65.19 289 PHE A CA 1
ATOM 2299 C C . PHE A 1 289 ? -14.133 -1.330 36.612 1.00 65.19 289 PHE A C 1
ATOM 2301 O O . PHE A 1 289 ? -13.212 -0.573 36.924 1.00 65.19 289 PHE A O 1
ATOM 2308 N N . GLN A 1 290 ? -14.632 -2.204 37.497 1.00 62.84 290 GLN A N 1
ATOM 2309 C CA . GLN A 1 290 ? -13.955 -2.471 38.763 1.00 62.84 290 GLN A CA 1
ATOM 2310 C C . GLN A 1 290 ? -12.634 -3.181 38.469 1.00 62.84 290 GLN A C 1
ATOM 2312 O O . GLN A 1 290 ? -12.621 -4.246 37.857 1.00 62.84 290 GLN A O 1
ATOM 2317 N N . ALA A 1 291 ? -11.521 -2.592 38.918 1.00 49.19 291 ALA A N 1
ATOM 2318 C CA . ALA A 1 291 ? -10.212 -3.223 38.831 1.00 49.19 291 ALA A CA 1
ATOM 2319 C C . ALA A 1 291 ? -10.315 -4.653 39.372 1.00 49.19 291 ALA A C 1
ATOM 2321 O O . ALA A 1 291 ? -10.743 -4.846 40.516 1.00 49.19 291 ALA A O 1
ATOM 2322 N N . ALA A 1 292 ? -9.947 -5.643 38.551 1.00 46.66 292 ALA A N 1
ATOM 2323 C CA . ALA A 1 292 ? -9.783 -7.009 39.018 1.00 46.66 292 ALA A CA 1
ATOM 2324 C C . ALA A 1 292 ? -8.926 -6.927 40.280 1.00 46.66 292 ALA A C 1
ATOM 2326 O O . ALA A 1 292 ? -7.805 -6.415 40.223 1.00 46.66 292 ALA A O 1
ATOM 2327 N N . LYS A 1 293 ? -9.486 -7.324 41.433 1.00 40.59 293 LYS A N 1
ATOM 2328 C CA . LYS A 1 293 ? -8.723 -7.376 42.679 1.00 40.59 293 LYS A CA 1
ATOM 2329 C C . LYS A 1 293 ? -7.453 -8.137 42.345 1.00 40.59 293 LYS A C 1
ATOM 2331 O O . LYS A 1 293 ? -7.524 -9.286 41.917 1.00 40.59 293 LYS A O 1
ATOM 2336 N N . SER A 1 294 ? -6.320 -7.456 42.466 1.00 36.88 294 SER A N 1
ATOM 2337 C CA . SER A 1 294 ? -5.011 -8.062 42.338 1.00 36.88 294 SER A CA 1
ATOM 2338 C C . SER A 1 294 ? -5.011 -9.287 43.243 1.00 36.88 294 SER A C 1
ATOM 2340 O O . SER A 1 294 ? -5.041 -9.140 44.468 1.00 36.88 294 SER A O 1
ATOM 2342 N N . ASN A 1 295 ? -5.017 -10.484 42.667 1.00 30.61 295 ASN A N 1
ATOM 2343 C CA . ASN A 1 295 ? -4.646 -11.670 43.416 1.00 30.61 295 ASN A CA 1
ATOM 2344 C C . ASN A 1 295 ? -3.136 -11.569 43.633 1.00 30.61 295 ASN A C 1
ATOM 2346 O O . ASN A 1 295 ? -2.337 -12.086 42.861 1.00 30.61 295 ASN A O 1
ATOM 2350 N N . ALA A 1 296 ? -2.766 -10.792 44.649 1.00 32.84 296 ALA A N 1
ATOM 2351 C CA . ALA A 1 296 ? -1.488 -10.906 45.308 1.00 32.84 296 ALA A CA 1
ATOM 2352 C C . ALA A 1 296 ? -1.535 -12.189 46.143 1.00 32.84 296 ALA A C 1
ATOM 2354 O O . ALA A 1 296 ? -2.108 -12.191 47.231 1.00 32.84 296 ALA A O 1
ATOM 2355 N N . THR A 1 297 ? -0.960 -13.253 45.593 1.00 32.81 297 THR A N 1
ATOM 2356 C CA . THR A 1 297 ? -0.295 -14.348 46.313 1.00 32.81 297 THR A CA 1
ATOM 2357 C C . THR A 1 297 ? 0.774 -14.911 45.401 1.00 32.81 297 THR A C 1
ATOM 2359 O O . THR A 1 297 ? 0.391 -15.321 44.282 1.00 32.81 297 THR A O 1
#